Protein AF-A0A7W0QA07-F1 (afdb_monomer_lite)

Radius of gyration: 24.73 Å; chains: 1; bounding box: 62×36×68 Å

Secondary structure (DSSP, 8-state):
-HHHHHHHHHHHHHHHHHHHHHHHHHS-THHHHHHHHHHHHHHHH-HHHHHHHHTT-TTTHHHHHGGGHHHHHHHHSPPPPHHHHHTGGGGHHHHHH-HHHHHHHHHHHHHHHHHHHHHHHHHHHHIIIIITTTS-HHHHHHHHHHHHHHHHHHIIIIIHHHHHHHHHHHHTT-HHHHHHHHHHHHHHHHHHHHHHHTS-PPPHHHHHHHHHHHHH-HHHHHHHHHHHHHHHHHSSSHHHHHHHHHHHHTTTS-HHHHTTEEEEEETTEEEEEE---SSSPPEEEEEETTS-EE-SGGGS-HHHHHHTT--

Structure (mmCIF, N/CA/C/O backbone):
data_AF-A0A7W0QA07-F1
#
_entry.id   AF-A0A7W0QA07-F1
#
loop_
_atom_site.group_PDB
_atom_site.id
_atom_site.type_symbol
_atom_site.label_atom_id
_atom_site.label_alt_id
_atom_site.label_comp_id
_atom_site.label_asym_id
_atom_site.label_entity_id
_atom_site.label_seq_id
_atom_site.pdbx_PDB_ins_code
_atom_site.Cartn_x
_atom_site.Cartn_y
_atom_site.Cartn_z
_atom_site.occupancy
_atom_site.B_iso_or_equiv
_atom_site.auth_seq_id
_atom_site.auth_comp_id
_atom_site.auth_asym_id
_atom_site.auth_atom_id
_atom_site.pdbx_PDB_model_num
ATOM 1 N N . MET A 1 1 ? 0.597 -3.232 37.908 1.00 59.66 1 MET A N 1
ATOM 2 C CA . MET A 1 1 ? 0.297 -3.561 36.489 1.00 59.66 1 MET A CA 1
ATOM 3 C C . MET A 1 1 ? -0.207 -2.378 35.655 1.00 59.66 1 MET A C 1
ATOM 5 O O . MET A 1 1 ? 0.160 -2.306 34.490 1.00 59.66 1 MET A O 1
ATOM 9 N N . TRP A 1 2 ? -0.992 -1.442 36.207 1.00 70.81 2 TRP A N 1
ATOM 10 C CA . TRP A 1 2 ? -1.575 -0.313 35.455 1.00 70.81 2 TRP A CA 1
ATOM 11 C C . TRP A 1 2 ? -0.559 0.580 34.720 1.00 70.81 2 TRP A C 1
ATOM 13 O O . TRP A 1 2 ? -0.799 0.952 33.574 1.00 70.81 2 TRP A O 1
ATOM 23 N N . THR A 1 3 ? 0.593 0.862 35.331 1.00 86.69 3 THR A N 1
ATOM 24 C CA . THR A 1 3 ? 1.638 1.716 34.742 1.00 86.69 3 THR A CA 1
ATOM 25 C C . THR A 1 3 ? 2.291 1.089 33.509 1.00 86.69 3 THR A C 1
ATOM 27 O O . THR A 1 3 ? 2.532 1.782 32.527 1.00 86.69 3 THR A O 1
ATOM 30 N N . VAL A 1 4 ? 2.524 -0.229 33.521 1.00 93.00 4 VAL A N 1
ATOM 31 C CA . VAL A 1 4 ? 3.167 -0.937 32.399 1.00 93.00 4 VAL A CA 1
ATOM 32 C C . VAL A 1 4 ? 2.257 -0.940 31.171 1.00 93.00 4 VAL A C 1
ATOM 34 O O . VAL A 1 4 ? 2.707 -0.593 30.085 1.00 93.00 4 VAL A O 1
ATOM 37 N N . ASP A 1 5 ? 0.968 -1.258 31.333 1.00 93.56 5 ASP A N 1
ATOM 38 C CA . ASP A 1 5 ? 0.003 -1.223 30.222 1.00 93.56 5 ASP A CA 1
ATOM 39 C C . ASP A 1 5 ? -0.136 0.189 29.631 1.00 93.56 5 ASP A C 1
ATOM 41 O O . ASP A 1 5 ? -0.218 0.345 28.415 1.00 93.56 5 ASP A O 1
ATOM 45 N N . LEU A 1 6 ? -0.106 1.223 30.478 1.00 90.94 6 LEU A N 1
ATOM 46 C CA . LEU A 1 6 ? -0.156 2.616 30.040 1.00 90.94 6 LEU A CA 1
ATOM 47 C C . LEU A 1 6 ? 1.067 2.991 29.182 1.00 90.94 6 LEU A C 1
ATOM 49 O O . LEU A 1 6 ? 0.909 3.535 28.089 1.00 90.94 6 LEU A O 1
ATOM 53 N N . VAL A 1 7 ? 2.276 2.660 29.647 1.00 93.75 7 VAL A N 1
ATOM 54 C CA . VAL A 1 7 ? 3.520 2.906 28.900 1.00 93.75 7 VAL A CA 1
ATOM 55 C C . VAL A 1 7 ? 3.519 2.135 27.581 1.00 93.75 7 VAL A C 1
ATOM 57 O O . VAL A 1 7 ? 3.805 2.714 26.535 1.00 93.75 7 VAL A O 1
ATOM 60 N N . LEU A 1 8 ? 3.127 0.857 27.601 1.00 95.50 8 LEU A N 1
ATOM 61 C CA . LEU A 1 8 ? 3.041 0.033 26.395 1.00 95.50 8 LEU A CA 1
ATOM 62 C C . LEU A 1 8 ? 2.088 0.636 25.362 1.00 95.50 8 LEU A C 1
ATOM 64 O O . LEU A 1 8 ? 2.427 0.706 24.186 1.00 95.50 8 LEU A O 1
ATOM 68 N N . ARG A 1 9 ? 0.917 1.114 25.789 1.00 95.12 9 ARG A N 1
ATOM 69 C CA . ARG A 1 9 ? -0.047 1.790 24.910 1.00 95.12 9 ARG A CA 1
ATOM 70 C C . ARG A 1 9 ? 0.512 3.058 24.292 1.00 95.12 9 ARG A C 1
ATOM 72 O O . ARG A 1 9 ? 0.334 3.275 23.097 1.00 95.12 9 ARG A O 1
ATOM 79 N N . PHE A 1 10 ? 1.182 3.874 25.098 1.00 94.56 10 PHE A N 1
ATOM 80 C CA . PHE A 1 10 ? 1.790 5.113 24.634 1.00 94.56 10 PHE A CA 1
ATOM 81 C C . PHE A 1 10 ? 2.843 4.839 23.554 1.00 94.56 10 PHE A C 1
ATOM 83 O O . PHE A 1 10 ? 2.768 5.392 22.457 1.00 94.56 10 PHE A O 1
ATOM 90 N N . VAL A 1 11 ? 3.770 3.916 23.832 1.00 95.62 11 VAL A N 1
ATOM 91 C CA . VAL A 1 11 ? 4.794 3.481 22.870 1.00 95.62 11 VAL A CA 1
ATOM 92 C C . VAL A 1 11 ? 4.143 2.903 21.616 1.00 95.62 11 VAL A C 1
ATOM 94 O O . VAL A 1 11 ? 4.538 3.240 20.503 1.00 95.62 11 VAL A O 1
ATOM 97 N N . PHE A 1 12 ? 3.112 2.074 21.778 1.00 95.69 12 PHE A N 1
ATOM 98 C CA . PHE A 1 12 ? 2.431 1.424 20.667 1.00 95.69 12 PHE A CA 1
ATOM 99 C C . PHE A 1 12 ? 1.743 2.412 19.726 1.00 95.69 12 PHE A C 1
ATOM 101 O O . PHE A 1 12 ? 1.904 2.301 18.515 1.00 95.69 12 PHE A O 1
ATOM 108 N N . VAL A 1 13 ? 1.002 3.391 20.253 1.00 94.38 13 VAL A N 1
ATOM 109 C CA . VAL A 1 13 ? 0.312 4.384 19.413 1.00 94.38 13 VAL A CA 1
ATOM 110 C C . VAL A 1 13 ? 1.303 5.252 18.644 1.00 94.38 13 VAL A C 1
ATOM 112 O O . VAL A 1 13 ? 1.002 5.622 17.517 1.00 94.38 13 VAL A O 1
ATOM 115 N N . ILE A 1 14 ? 2.488 5.514 19.198 1.00 93.50 14 ILE A N 1
ATOM 116 C CA . ILE A 1 14 ? 3.559 6.234 18.498 1.00 93.50 14 ILE A CA 1
ATOM 117 C C . ILE A 1 14 ? 4.217 5.353 17.426 1.00 93.50 14 ILE A C 1
ATOM 119 O O . ILE A 1 14 ? 4.443 5.801 16.302 1.00 93.50 14 ILE A O 1
ATOM 123 N N . ALA A 1 15 ? 4.519 4.094 17.752 1.00 94.00 15 ALA A N 1
ATOM 124 C CA . ALA A 1 15 ? 5.255 3.190 16.870 1.00 94.00 15 ALA A CA 1
ATOM 125 C C . ALA A 1 15 ? 4.400 2.618 15.725 1.00 94.00 15 ALA A C 1
ATOM 127 O O . ALA A 1 15 ? 4.893 2.431 14.612 1.00 94.00 15 ALA A O 1
ATOM 128 N N . ALA A 1 16 ? 3.118 2.336 15.962 1.00 93.56 16 ALA A N 1
ATOM 129 C CA . ALA A 1 16 ? 2.259 1.680 14.979 1.00 93.56 16 ALA A CA 1
ATOM 130 C C . ALA A 1 16 ? 2.071 2.500 13.682 1.00 93.56 16 ALA A C 1
ATOM 132 O O . ALA A 1 16 ? 2.206 1.917 12.607 1.00 93.56 16 ALA A O 1
ATOM 133 N N . PRO A 1 17 ? 1.853 3.830 13.709 1.00 90.94 17 PRO A N 1
ATOM 134 C CA . PRO A 1 17 ? 1.822 4.662 12.505 1.00 90.94 17 PRO A CA 1
ATOM 135 C C . PRO A 1 17 ? 3.126 4.631 11.704 1.00 90.94 17 PRO A C 1
ATOM 137 O O . PRO A 1 17 ? 3.081 4.578 10.478 1.00 90.94 17 PRO A O 1
ATOM 140 N N . ILE A 1 18 ? 4.282 4.581 12.376 1.00 91.81 18 ILE A N 1
ATOM 141 C CA . ILE A 1 18 ? 5.592 4.435 11.720 1.00 91.81 18 ILE A CA 1
ATOM 142 C C . ILE A 1 18 ? 5.658 3.100 10.977 1.00 91.81 18 ILE A C 1
ATOM 144 O O . ILE A 1 18 ? 6.088 3.064 9.828 1.00 91.81 18 ILE A O 1
ATOM 148 N N . ALA A 1 19 ? 5.187 2.016 11.601 1.00 91.94 19 ALA A N 1
ATOM 149 C CA . ALA A 1 19 ? 5.121 0.692 10.984 1.00 91.94 19 ALA A CA 1
ATOM 150 C C . ALA A 1 19 ? 4.079 0.603 9.850 1.00 9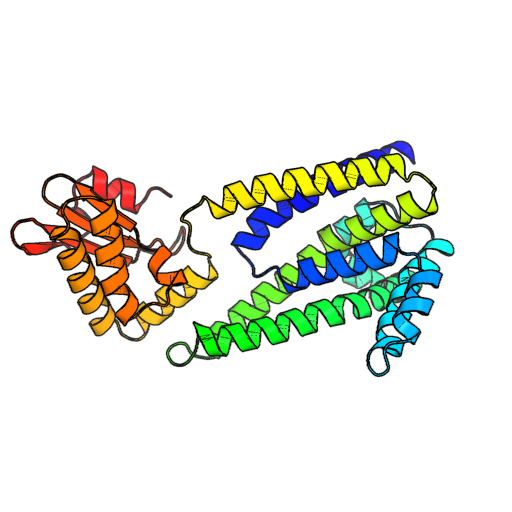1.94 19 ALA A C 1
ATOM 152 O O . ALA A 1 19 ? 4.265 -0.156 8.896 1.00 91.94 19 ALA A O 1
ATOM 153 N N . LEU A 1 20 ? 3.002 1.394 9.912 1.00 91.19 20 LEU A N 1
ATOM 154 C CA . LEU A 1 20 ? 1.975 1.452 8.869 1.00 91.19 20 LEU A CA 1
ATOM 155 C C . LEU A 1 20 ? 2.486 2.073 7.564 1.00 91.19 20 LEU A C 1
ATOM 157 O O . LEU A 1 20 ? 2.023 1.666 6.503 1.00 91.19 20 LEU A O 1
ATOM 161 N N . VAL A 1 21 ? 3.444 3.005 7.604 1.00 90.75 21 VAL A N 1
ATOM 162 C CA . VAL A 1 21 ? 3.989 3.639 6.388 1.00 90.75 21 VAL A CA 1
ATOM 163 C C . VAL A 1 21 ? 4.650 2.637 5.426 1.00 90.75 21 VAL A C 1
ATOM 165 O O . VAL A 1 21 ? 4.215 2.568 4.275 1.00 90.75 21 VAL A O 1
ATOM 168 N N . PRO A 1 22 ? 5.649 1.821 5.822 1.00 89.56 22 PRO A N 1
ATOM 169 C CA . PRO A 1 22 ? 6.232 0.835 4.914 1.00 89.56 22 PRO A CA 1
ATOM 170 C C . PRO A 1 22 ? 5.208 -0.223 4.480 1.00 89.56 22 PRO A C 1
ATOM 172 O O . PRO A 1 22 ? 5.270 -0.697 3.347 1.00 89.56 22 PRO A O 1
ATOM 175 N N . LEU A 1 23 ? 4.228 -0.557 5.327 1.00 90.62 23 LEU A N 1
ATOM 176 C CA . LEU A 1 23 ? 3.121 -1.438 4.943 1.00 90.62 23 LEU A CA 1
ATOM 177 C C . LEU A 1 23 ? 2.225 -0.806 3.865 1.00 90.62 23 LEU A C 1
ATOM 179 O O . LEU A 1 23 ? 1.824 -1.502 2.935 1.00 90.62 23 LEU A O 1
ATOM 183 N N . ALA A 1 24 ? 1.956 0.499 3.943 1.00 89.75 24 ALA A N 1
ATOM 184 C CA . ALA A 1 24 ? 1.168 1.243 2.959 1.00 89.75 24 ALA A CA 1
ATOM 185 C C . ALA A 1 24 ? 1.865 1.380 1.596 1.00 89.75 24 ALA A C 1
ATOM 187 O O . ALA A 1 24 ? 1.195 1.524 0.576 1.00 89.75 24 ALA A O 1
ATOM 188 N N . VAL A 1 25 ? 3.198 1.283 1.556 1.00 86.50 25 VAL A N 1
ATOM 189 C CA . VAL A 1 25 ? 3.953 1.186 0.294 1.00 86.50 25 VAL A CA 1
ATOM 190 C C . VAL A 1 25 ? 3.710 -0.163 -0.390 1.00 86.50 25 VAL A C 1
ATOM 192 O O . VAL A 1 25 ? 3.717 -0.249 -1.618 1.00 86.50 25 VAL A O 1
ATOM 195 N N . VAL A 1 26 ? 3.499 -1.225 0.393 1.00 85.88 26 VAL A N 1
ATOM 196 C CA . VAL A 1 26 ? 3.333 -2.592 -0.119 1.00 85.88 26 VAL A CA 1
ATOM 197 C C . VAL A 1 26 ? 1.881 -2.909 -0.459 1.00 85.88 26 VAL A C 1
ATOM 199 O O . VAL A 1 26 ? 1.614 -3.589 -1.450 1.00 85.88 26 VAL A O 1
ATOM 202 N N . VAL A 1 27 ? 0.951 -2.422 0.358 1.00 86.12 27 VAL A N 1
ATOM 203 C CA . VAL A 1 27 ? -0.467 -2.781 0.331 1.00 86.12 27 VAL A CA 1
ATOM 204 C C . VAL A 1 27 ? -1.301 -1.508 0.224 1.00 86.12 27 VAL A C 1
ATOM 206 O O . VAL A 1 27 ? -1.013 -0.547 0.935 1.00 86.12 27 VAL A O 1
ATOM 209 N N . PRO A 1 28 ? -2.370 -1.478 -0.591 1.00 82.81 28 PRO A N 1
ATOM 210 C CA . PRO A 1 28 ? -3.249 -0.316 -0.685 1.00 82.81 28 PRO A CA 1
ATOM 211 C C . PRO A 1 28 ? -4.021 -0.079 0.627 1.00 82.81 28 PRO A C 1
ATOM 213 O O . PRO A 1 28 ? -5.148 -0.525 0.786 1.00 82.81 28 PRO A O 1
ATOM 216 N N . MET A 1 29 ? -3.440 0.652 1.578 1.00 87.81 29 MET A N 1
ATOM 217 C CA . MET A 1 29 ? -3.993 0.857 2.929 1.00 87.81 29 MET A CA 1
ATOM 218 C C . MET A 1 29 ? -5.145 1.871 3.018 1.00 87.81 29 MET A C 1
ATOM 220 O O . MET A 1 29 ? -5.562 2.221 4.120 1.00 87.81 29 MET A O 1
ATOM 224 N N . GLY A 1 30 ? -5.684 2.348 1.891 1.00 83.19 30 GLY A N 1
ATOM 225 C CA . GLY A 1 30 ? -6.698 3.411 1.871 1.00 83.19 30 GLY A CA 1
ATOM 226 C C . GLY A 1 30 ? -7.911 3.113 2.760 1.00 83.19 30 GLY A C 1
ATOM 227 O O . GLY A 1 30 ? -8.288 3.947 3.580 1.00 83.19 30 GLY A O 1
ATOM 228 N N . GLY A 1 31 ? -8.466 1.898 2.677 1.00 81.25 31 GLY A N 1
ATOM 229 C CA . GLY A 1 31 ? -9.598 1.486 3.516 1.00 81.25 31 GLY A CA 1
ATOM 230 C C . GLY A 1 31 ? -9.266 1.478 5.012 1.00 81.25 31 GLY A C 1
ATOM 231 O O . GLY A 1 31 ? -10.046 1.983 5.819 1.00 81.25 31 GLY A O 1
ATOM 232 N N . VAL A 1 32 ? -8.081 0.977 5.378 1.00 86.19 32 VAL A N 1
ATOM 233 C CA . VAL A 1 32 ? -7.597 0.944 6.769 1.00 86.19 32 VAL A CA 1
ATOM 234 C C . VAL A 1 32 ? -7.441 2.362 7.316 1.00 86.19 32 VAL A C 1
ATOM 236 O O . VAL A 1 32 ? -7.943 2.653 8.396 1.00 86.19 32 VAL A O 1
ATOM 239 N N . LEU A 1 33 ? -6.811 3.264 6.559 1.00 86.25 33 LEU A N 1
ATOM 240 C CA . LEU A 1 33 ? -6.597 4.654 6.974 1.00 86.25 33 LEU A CA 1
ATOM 241 C C . LEU A 1 33 ? -7.915 5.414 7.156 1.00 86.25 33 LEU A C 1
ATOM 243 O O . LEU A 1 33 ? -8.084 6.108 8.158 1.00 86.25 33 LEU A O 1
ATOM 247 N N . VAL A 1 34 ? -8.872 5.241 6.239 1.00 83.31 34 VAL A N 1
ATOM 248 C CA . VAL A 1 34 ? -10.217 5.825 6.376 1.00 83.31 34 VAL A CA 1
ATOM 249 C C . VAL A 1 34 ? -10.924 5.264 7.611 1.00 83.31 34 VAL A C 1
ATOM 251 O O . VAL A 1 34 ? -11.499 6.028 8.385 1.00 83.31 34 VAL A O 1
ATOM 254 N N . GLY A 1 35 ? -10.834 3.951 7.844 1.00 82.75 35 GLY A N 1
ATOM 255 C CA . GLY A 1 35 ? -11.391 3.304 9.033 1.00 82.75 35 GLY A CA 1
ATOM 256 C C . GLY A 1 35 ? -10.791 3.832 10.340 1.00 82.75 35 GLY A C 1
ATOM 257 O O . GLY A 1 35 ? -11.535 4.171 11.260 1.00 82.75 35 GLY A O 1
ATOM 258 N N . VAL A 1 36 ? -9.461 3.970 10.409 1.00 85.81 36 VAL A N 1
ATOM 259 C CA . VAL A 1 36 ? -8.735 4.557 11.553 1.00 85.81 36 VAL A CA 1
ATOM 260 C C . VAL A 1 36 ? -9.176 5.995 11.790 1.00 85.81 36 VAL A C 1
ATOM 262 O O . VAL A 1 36 ? -9.478 6.361 12.925 1.00 85.81 36 VAL A O 1
ATOM 265 N N . GLY A 1 37 ? -9.209 6.809 10.732 1.00 86.31 37 GLY A N 1
ATOM 266 C CA . GLY A 1 37 ? -9.598 8.213 10.807 1.00 86.31 37 GLY A CA 1
ATOM 267 C C . GLY A 1 37 ? -11.027 8.369 11.317 1.00 86.31 37 GLY A C 1
ATOM 268 O O . GLY A 1 37 ? -11.260 9.118 12.264 1.00 86.31 37 GLY A O 1
ATOM 269 N N . ALA A 1 38 ? -11.964 7.592 10.767 1.00 84.56 38 ALA A N 1
ATOM 270 C CA . ALA A 1 38 ? -13.352 7.576 11.214 1.00 84.56 38 ALA A CA 1
ATOM 271 C C . ALA A 1 38 ? -13.472 7.132 12.679 1.00 84.56 38 ALA A C 1
ATOM 273 O O . ALA A 1 38 ? -14.091 7.829 13.480 1.00 84.56 38 ALA A O 1
ATOM 274 N N . ALA A 1 39 ? -12.843 6.016 13.060 1.00 84.81 39 ALA A N 1
ATOM 275 C CA . ALA A 1 39 ? -12.887 5.505 14.430 1.00 84.81 39 ALA A CA 1
ATOM 276 C C . ALA A 1 39 ? -12.276 6.490 15.440 1.00 84.81 39 ALA A C 1
ATOM 278 O O . ALA A 1 39 ? -12.837 6.706 16.514 1.00 84.81 39 ALA A O 1
ATOM 279 N N . THR A 1 40 ? -11.165 7.133 15.077 1.00 86.75 40 THR A N 1
ATOM 280 C CA . THR A 1 40 ? -10.512 8.164 15.892 1.00 86.75 40 THR A CA 1
ATOM 281 C C . THR A 1 40 ? -11.401 9.395 16.036 1.00 86.75 40 THR A C 1
ATOM 283 O O . THR A 1 40 ? -11.592 9.884 17.147 1.00 86.75 40 THR A O 1
ATOM 286 N N . ALA A 1 41 ? -12.005 9.869 14.944 1.00 87.56 41 ALA A N 1
ATOM 287 C CA . ALA A 1 41 ? -12.927 11.000 14.974 1.00 87.56 41 ALA A CA 1
ATOM 288 C C . ALA A 1 41 ? -14.152 10.717 15.859 1.00 87.56 41 ALA A C 1
ATOM 290 O O . ALA A 1 41 ? -14.533 11.570 16.658 1.00 87.56 41 ALA A O 1
ATOM 291 N N . ILE A 1 42 ? -14.728 9.513 15.772 1.00 86.06 42 ILE A N 1
ATOM 292 C CA . ILE A 1 42 ? -15.839 9.069 16.631 1.00 86.06 42 ILE A CA 1
ATOM 293 C C . ILE A 1 42 ? -15.409 9.055 18.100 1.00 86.06 42 ILE A C 1
ATOM 295 O O . ILE A 1 42 ? -16.111 9.597 18.956 1.00 86.06 42 ILE A O 1
ATOM 299 N N . ALA A 1 43 ? -14.245 8.466 18.393 1.00 85.75 43 ALA A N 1
ATOM 300 C CA . ALA A 1 43 ? -13.716 8.374 19.749 1.00 85.75 43 ALA A CA 1
ATOM 301 C C . ALA A 1 43 ? -13.482 9.758 20.377 1.00 85.75 43 ALA A C 1
ATOM 303 O O . ALA A 1 43 ? -13.825 9.965 21.540 1.00 85.75 43 ALA A O 1
ATOM 304 N N . LEU A 1 44 ? -12.948 10.711 19.604 1.00 87.62 44 LEU A N 1
ATOM 305 C CA . LEU A 1 44 ? -12.679 12.081 20.053 1.00 87.62 44 LEU A CA 1
ATOM 306 C C . LEU A 1 44 ? -13.943 12.943 20.157 1.00 87.62 44 LEU A C 1
ATOM 308 O O . LEU A 1 44 ? -14.052 13.769 21.061 1.00 87.62 44 LEU A O 1
ATOM 312 N N . ALA A 1 45 ? -14.902 12.778 19.242 1.00 89.06 45 ALA A N 1
ATOM 313 C CA . ALA A 1 45 ? -16.161 13.519 19.286 1.00 89.06 45 ALA A CA 1
ATOM 314 C C . ALA A 1 45 ? -17.022 13.113 20.494 1.00 89.06 45 ALA A C 1
ATOM 316 O O . ALA A 1 45 ? -17.773 13.940 21.015 1.00 89.06 45 ALA A O 1
ATOM 317 N N . GLY A 1 46 ? -16.895 11.862 20.946 1.00 87.12 46 GLY A N 1
ATOM 318 C CA . GLY A 1 46 ? -17.774 11.253 21.938 1.00 87.12 46 GLY A CA 1
ATOM 319 C C . GLY A 1 46 ? -19.070 10.737 21.308 1.00 87.12 46 GLY A C 1
ATOM 320 O O . GLY A 1 46 ? -19.558 11.280 20.313 1.00 87.12 46 GLY A O 1
ATOM 321 N N . SER A 1 47 ? -19.639 9.677 21.893 1.00 87.25 47 SER A N 1
ATOM 322 C CA . SER A 1 47 ? -20.786 8.969 21.310 1.00 87.25 47 SER A CA 1
ATOM 323 C C . SER A 1 47 ? -22.021 9.862 21.162 1.00 87.25 47 SER A C 1
ATOM 325 O O . SER A 1 47 ? -22.655 9.845 20.109 1.00 87.25 47 SER A O 1
ATOM 327 N N . ASP A 1 48 ? -22.315 10.710 22.149 1.00 90.31 48 ASP A N 1
ATOM 328 C CA . ASP A 1 48 ? -23.520 11.551 22.163 1.00 90.31 48 ASP A CA 1
ATOM 329 C C . ASP A 1 48 ? -23.477 12.649 21.090 1.00 90.31 48 ASP A C 1
ATOM 331 O O . ASP A 1 48 ? -24.398 12.787 20.281 1.00 90.31 48 ASP A O 1
ATOM 335 N N . ARG A 1 49 ? -22.357 13.381 20.999 1.00 92.19 49 ARG A N 1
ATOM 336 C CA . ARG A 1 49 ? -22.158 14.412 19.965 1.00 92.19 49 ARG A CA 1
ATOM 337 C C . ARG A 1 49 ? -22.103 13.802 18.568 1.00 92.19 49 ARG A C 1
ATOM 339 O O . ARG A 1 49 ? -22.616 14.399 17.623 1.00 92.19 49 ARG A O 1
ATOM 346 N N . TRP A 1 50 ? -21.497 12.622 18.425 1.00 91.12 50 TRP A N 1
ATOM 347 C CA . TRP A 1 50 ? -21.469 11.906 17.152 1.00 91.12 50 TRP A CA 1
ATOM 348 C C . TRP A 1 50 ? -22.872 11.494 16.700 1.00 91.12 50 TRP A C 1
ATOM 350 O O . TRP A 1 50 ? -23.234 11.723 15.546 1.00 91.12 50 TRP A O 1
ATOM 360 N N . ARG A 1 51 ? -23.693 10.937 17.600 1.00 91.69 51 ARG A N 1
ATOM 361 C CA . ARG A 1 51 ? -25.094 10.593 17.304 1.00 91.69 51 ARG A CA 1
ATOM 362 C C . ARG A 1 51 ? -25.894 11.825 16.894 1.00 91.69 51 ARG A C 1
ATOM 364 O O . ARG A 1 51 ? -26.542 11.781 15.855 1.00 91.69 51 ARG A O 1
ATOM 371 N N . ALA A 1 52 ? -25.780 12.928 17.635 1.00 93.12 52 ALA A N 1
ATOM 372 C CA . ALA A 1 52 ? -26.467 14.177 17.304 1.00 93.12 52 ALA A CA 1
ATOM 373 C C . ALA A 1 52 ? -26.090 14.697 15.905 1.00 93.12 52 ALA A C 1
ATOM 375 O O . ALA A 1 52 ? -26.961 15.059 15.121 1.00 93.12 52 ALA A O 1
ATOM 376 N N . ARG A 1 53 ? -24.796 14.670 15.556 1.00 92.81 53 ARG A N 1
ATOM 377 C CA . ARG A 1 53 ? -24.315 15.096 14.230 1.00 92.81 53 ARG A CA 1
ATOM 378 C C . ARG A 1 53 ? -24.715 14.158 13.101 1.00 92.81 53 ARG A C 1
ATOM 380 O O . ARG A 1 53 ? -24.898 14.609 11.982 1.00 92.81 53 ARG A O 1
ATOM 387 N N . THR A 1 54 ? -24.781 12.858 13.360 1.00 93.00 54 THR A N 1
ATOM 388 C CA . THR A 1 54 ? -25.081 11.873 12.312 1.00 93.00 54 THR A CA 1
ATOM 389 C C . THR A 1 54 ? -26.574 11.694 12.091 1.00 93.00 54 THR A C 1
ATOM 391 O O . THR A 1 54 ? -26.967 11.354 10.981 1.00 93.00 54 THR A O 1
ATOM 394 N N . ALA A 1 55 ? -27.412 11.988 13.088 1.00 92.31 55 ALA A N 1
ATOM 395 C CA . ALA A 1 55 ? -28.868 11.943 12.968 1.00 92.31 55 ALA A CA 1
ATOM 396 C C . ALA A 1 55 ? -29.425 12.882 11.882 1.00 92.31 55 ALA A C 1
ATOM 398 O O . ALA A 1 55 ? -30.490 12.612 11.340 1.00 92.31 55 ALA A O 1
ATOM 399 N N . THR A 1 56 ? -28.699 13.944 11.523 1.00 94.56 56 THR A N 1
ATOM 400 C CA . THR A 1 56 ? -29.108 14.887 10.471 1.00 94.56 56 THR A CA 1
ATOM 401 C C . THR A 1 56 ? -28.860 14.370 9.049 1.00 94.56 56 THR A C 1
ATOM 403 O O . THR A 1 56 ? -29.283 15.011 8.092 1.00 94.56 56 THR A O 1
ATOM 406 N N . ILE A 1 57 ? -28.187 13.223 8.876 1.00 94.81 57 ILE A N 1
ATOM 407 C CA . ILE A 1 57 ? -27.846 12.672 7.557 1.00 94.81 57 ILE A CA 1
ATOM 408 C C . ILE A 1 57 ? -28.947 11.682 7.118 1.00 94.81 57 ILE A C 1
ATOM 410 O O . ILE A 1 57 ? -29.005 10.576 7.664 1.00 94.81 57 ILE A O 1
ATOM 414 N N . PRO A 1 58 ? -29.775 12.006 6.104 1.00 89.50 58 PRO A N 1
ATOM 415 C CA . PRO A 1 58 ? -31.039 11.307 5.825 1.00 89.50 58 PRO A CA 1
ATOM 416 C C . PRO A 1 58 ? -30.891 9.843 5.379 1.00 89.50 58 PRO A C 1
ATOM 418 O O . PRO A 1 58 ? -31.818 9.059 5.542 1.00 89.50 58 PRO A O 1
ATOM 421 N N . VAL A 1 59 ? -29.727 9.445 4.855 1.00 92.44 59 VAL A N 1
ATOM 422 C CA . VAL A 1 59 ? -29.495 8.076 4.345 1.00 92.44 59 VAL A CA 1
ATOM 423 C C . VAL A 1 59 ? -28.519 7.295 5.225 1.00 92.44 59 VAL A C 1
ATOM 425 O O . VAL A 1 59 ? -28.741 6.131 5.550 1.00 92.44 59 VAL A O 1
ATOM 428 N N . ALA A 1 60 ? -27.425 7.934 5.641 1.00 89.44 60 ALA A N 1
ATOM 429 C CA . ALA A 1 60 ? -26.355 7.265 6.378 1.00 89.44 60 ALA A CA 1
ATOM 430 C C . ALA A 1 60 ? -26.463 7.426 7.902 1.00 89.44 60 ALA A C 1
ATOM 432 O O . ALA A 1 60 ? -25.768 6.719 8.634 1.00 89.44 60 ALA A O 1
ATOM 433 N N . GLY A 1 61 ? -27.322 8.316 8.407 1.00 89.50 61 GLY A N 1
ATOM 434 C CA . GLY A 1 61 ? -27.363 8.684 9.822 1.00 89.50 61 GLY A CA 1
ATOM 435 C C . GLY A 1 61 ? -27.658 7.518 10.759 1.00 89.50 61 GLY A C 1
ATOM 436 O O . GLY A 1 61 ? -26.973 7.331 11.765 1.00 89.50 61 GLY A O 1
ATOM 437 N N . GLY A 1 62 ? -28.599 6.646 10.387 1.00 90.38 62 GLY A N 1
ATOM 438 C CA . GLY A 1 62 ? -28.918 5.442 11.161 1.00 90.38 62 GLY A CA 1
ATOM 439 C C . GLY A 1 62 ? -27.763 4.433 11.231 1.00 90.38 62 GLY A C 1
ATOM 440 O O . GLY A 1 62 ? -27.609 3.726 12.226 1.00 90.38 62 GLY A O 1
ATOM 441 N N . PHE A 1 63 ? -26.921 4.364 10.198 1.00 89.38 63 PHE A N 1
ATOM 442 C CA . PHE A 1 63 ? -25.745 3.496 10.191 1.00 89.38 63 PHE A CA 1
ATOM 443 C C . PHE A 1 63 ? -24.560 4.134 10.930 1.00 89.38 63 PHE A C 1
ATOM 445 O O . PHE A 1 63 ? -23.929 3.480 11.760 1.00 89.38 63 PHE A O 1
ATOM 452 N N . LEU A 1 64 ? -24.294 5.420 10.693 1.00 88.06 64 LEU A N 1
ATOM 453 C CA . LEU A 1 64 ? -23.198 6.158 11.322 1.00 88.06 64 LEU A CA 1
ATOM 454 C C . LEU A 1 64 ? -23.410 6.349 12.829 1.00 88.06 64 LEU A C 1
ATOM 456 O O . LEU A 1 64 ? -22.459 6.220 13.599 1.00 88.06 64 LEU A O 1
ATOM 460 N N . SER A 1 65 ? -24.645 6.585 13.275 1.00 89.50 65 SER A N 1
ATOM 461 C CA . SER A 1 65 ? -24.982 6.687 14.702 1.00 89.50 65 SER A CA 1
ATOM 462 C C . SER A 1 65 ? -24.702 5.384 15.457 1.00 89.50 65 SER A C 1
ATOM 464 O O . SER A 1 65 ? -24.229 5.415 16.592 1.00 89.50 65 SER A O 1
ATOM 466 N N . LYS A 1 66 ? -24.881 4.223 14.810 1.00 88.81 66 LYS A N 1
ATOM 467 C CA . LYS A 1 66 ? -24.548 2.907 15.382 1.00 88.81 66 LYS A CA 1
ATOM 468 C C . LYS A 1 66 ? -23.051 2.707 15.625 1.00 88.81 66 LYS A C 1
ATOM 470 O O . LYS A 1 66 ? -22.704 1.820 16.407 1.00 88.81 66 LYS A O 1
ATOM 475 N N . LEU A 1 67 ? -22.173 3.496 14.998 1.00 86.94 67 LEU A N 1
ATOM 476 C CA . LEU A 1 67 ? -20.727 3.442 15.249 1.00 86.94 67 LEU A CA 1
ATOM 477 C C . LEU A 1 67 ? -20.358 4.027 16.619 1.00 86.94 67 LEU A C 1
ATOM 479 O O . LEU A 1 67 ? -19.371 3.606 17.218 1.00 86.94 67 LEU A O 1
ATOM 483 N N . ALA A 1 68 ? -21.185 4.931 17.153 1.00 88.50 68 ALA A N 1
ATOM 484 C CA . ALA A 1 68 ? -21.013 5.484 18.493 1.00 88.50 68 ALA A CA 1
ATOM 485 C C . ALA A 1 68 ? -21.119 4.422 19.600 1.00 88.50 68 ALA A C 1
ATOM 487 O O . ALA A 1 68 ? -20.567 4.613 20.681 1.00 88.50 68 ALA A O 1
ATOM 488 N N . GLY A 1 69 ? -21.769 3.285 19.314 1.00 89.06 69 GLY A N 1
ATOM 489 C CA . GLY A 1 69 ? -21.947 2.192 20.271 1.00 89.06 69 GLY A CA 1
ATOM 490 C C . GLY A 1 69 ? -20.638 1.587 20.784 1.00 89.06 69 GLY A C 1
ATOM 491 O O . GLY A 1 69 ? -20.638 0.997 21.858 1.00 89.06 69 GLY A O 1
ATOM 492 N N . LEU A 1 70 ? -19.517 1.759 20.068 1.00 87.38 70 LEU A N 1
ATOM 493 C CA . LEU A 1 70 ? -18.199 1.352 20.566 1.00 87.38 70 LEU A CA 1
ATOM 494 C C . LEU A 1 70 ? -17.769 2.187 21.783 1.00 87.38 70 LEU A C 1
ATOM 496 O O . LEU A 1 70 ? -17.225 1.647 22.741 1.00 87.38 70 LEU A O 1
ATOM 500 N N . GLY A 1 71 ? -18.040 3.494 21.760 1.00 86.88 71 GLY A N 1
ATOM 501 C CA . GLY A 1 71 ? -17.753 4.375 22.889 1.00 86.88 71 GLY A CA 1
ATOM 502 C C . GLY A 1 71 ? -18.576 3.996 24.115 1.00 86.88 71 GLY A C 1
ATOM 503 O O . GLY A 1 71 ? -18.027 3.902 25.206 1.00 86.88 71 GLY A O 1
ATOM 504 N N . ASP A 1 72 ? -19.865 3.711 23.922 1.00 89.88 72 ASP A N 1
ATOM 505 C CA . ASP A 1 72 ? -20.762 3.304 25.011 1.00 89.88 72 ASP A CA 1
ATOM 506 C C . ASP A 1 72 ? -20.351 1.958 25.607 1.00 89.88 72 ASP A C 1
ATOM 508 O O . ASP A 1 72 ? -20.250 1.826 26.824 1.00 89.88 72 ASP A O 1
ATOM 512 N N . TYR A 1 73 ? -19.998 0.995 24.751 1.00 92.06 73 TYR A N 1
ATOM 513 C CA . TYR A 1 73 ? -19.474 -0.293 25.191 1.00 92.06 73 TYR A CA 1
ATOM 514 C C . TYR A 1 73 ? -18.249 -0.132 26.097 1.00 92.06 73 TYR A C 1
ATOM 516 O O . TYR A 1 73 ? -18.201 -0.762 27.147 1.00 92.06 73 TYR A O 1
ATOM 524 N N . TYR A 1 74 ? -17.298 0.744 25.745 1.00 90.81 74 TYR A N 1
ATOM 525 C CA . TYR A 1 74 ? -16.096 0.963 26.556 1.00 90.81 74 TYR A CA 1
ATOM 526 C C . TYR A 1 74 ? -16.306 1.815 27.814 1.00 90.81 74 TYR A C 1
ATOM 528 O O . TYR A 1 74 ? -15.441 1.809 28.691 1.00 90.81 74 TYR A O 1
ATOM 536 N N . ARG A 1 75 ? -17.431 2.533 27.928 1.00 88.88 75 ARG A N 1
ATOM 537 C CA . ARG A 1 75 ? -17.838 3.153 29.200 1.00 88.88 75 ARG A CA 1
ATOM 538 C C . ARG A 1 75 ? -18.273 2.087 30.204 1.00 88.88 75 ARG A C 1
ATOM 540 O O . ARG A 1 75 ? -17.933 2.190 31.375 1.00 88.88 75 ARG A O 1
ATOM 547 N N . GLU A 1 76 ? -19.005 1.078 29.734 1.00 93.38 76 GLU A N 1
ATOM 548 C CA . GLU A 1 76 ? -19.509 -0.031 30.557 1.00 93.38 76 GLU A CA 1
ATOM 549 C C . GLU A 1 76 ? -18.445 -1.115 30.798 1.00 93.38 76 GLU A C 1
ATOM 551 O O . GLU A 1 76 ? -18.390 -1.711 31.870 1.00 93.38 76 GLU A O 1
ATOM 556 N N . HIS A 1 77 ? -17.585 -1.364 29.808 1.00 93.25 77 HIS A N 1
ATOM 557 C CA . HIS A 1 77 ? -16.584 -2.428 29.817 1.00 93.25 77 HIS A CA 1
ATOM 558 C C . HIS A 1 77 ? -15.201 -1.818 29.575 1.00 93.25 77 HIS A C 1
ATOM 560 O O . HIS A 1 77 ? -14.863 -1.516 28.428 1.00 93.25 77 HIS A O 1
ATOM 566 N N . PRO A 1 78 ? -14.367 -1.623 30.610 1.00 90.62 78 PRO A N 1
ATOM 567 C CA . PRO A 1 78 ? -13.068 -0.992 30.427 1.00 90.62 78 PRO A CA 1
ATOM 568 C C . PRO A 1 78 ? -12.204 -1.786 29.428 1.00 90.62 78 PRO A C 1
ATOM 570 O O . PRO A 1 78 ? -12.207 -3.022 29.454 1.00 90.62 78 PRO A O 1
ATOM 573 N N . PRO A 1 79 ? -11.430 -1.112 28.553 1.00 93.00 79 PRO A N 1
ATOM 574 C CA . PRO A 1 79 ? -10.590 -1.796 27.578 1.00 93.00 79 PRO A CA 1
ATOM 575 C C . PRO A 1 79 ? -9.614 -2.779 28.236 1.00 93.00 79 PRO A C 1
ATOM 577 O O . PRO A 1 79 ? -8.852 -2.402 29.130 1.00 93.00 79 PRO A O 1
ATOM 580 N N . LYS A 1 80 ? -9.577 -4.017 27.725 1.00 94.44 80 LYS A N 1
ATOM 581 C CA . LYS A 1 80 ? -8.620 -5.063 28.131 1.00 94.44 80 LYS A CA 1
ATOM 582 C C . LYS A 1 80 ? -7.161 -4.621 27.909 1.00 94.44 80 LYS A C 1
ATOM 584 O O . LYS A 1 80 ? -6.939 -3.689 27.137 1.00 94.44 80 LYS A O 1
ATOM 589 N N . PRO A 1 81 ? -6.150 -5.248 28.546 1.00 95.06 81 PRO A N 1
ATOM 590 C CA . PRO A 1 81 ? -4.737 -4.892 28.355 1.00 95.06 81 PRO A CA 1
ATOM 591 C C . PRO A 1 81 ? -4.303 -4.896 26.882 1.00 95.06 81 PRO A C 1
ATOM 593 O O . PRO A 1 81 ? -4.830 -5.668 26.088 1.00 95.06 81 PRO A O 1
ATOM 596 N N . LEU A 1 82 ? -3.325 -4.068 26.503 1.00 94.81 82 LEU A N 1
ATOM 597 C CA . LEU A 1 82 ? -2.893 -3.895 25.107 1.00 94.81 82 LEU A CA 1
ATOM 598 C C . LEU A 1 82 ? -2.559 -5.224 24.413 1.00 94.81 82 LEU A C 1
ATOM 600 O O . LEU A 1 82 ? -2.944 -5.438 23.265 1.00 94.81 82 LEU A O 1
ATOM 604 N N . ILE A 1 83 ? -1.875 -6.122 25.125 1.00 95.19 83 ILE A N 1
ATOM 605 C CA . ILE A 1 83 ? -1.436 -7.425 24.605 1.00 95.19 83 ILE A CA 1
ATOM 606 C C . ILE A 1 83 ? -2.624 -8.253 24.100 1.00 95.19 83 ILE A C 1
ATOM 608 O O . ILE A 1 83 ? -2.497 -8.923 23.079 1.00 95.19 83 ILE A O 1
ATOM 612 N N . TYR A 1 84 ? -3.794 -8.147 24.741 1.00 94.81 84 TYR A N 1
ATOM 613 C CA . TYR A 1 84 ? -5.015 -8.809 24.276 1.00 94.81 84 TYR A CA 1
ATOM 614 C C . TYR A 1 84 ? -5.402 -8.368 22.855 1.00 94.81 84 TYR A C 1
ATOM 616 O O . TYR A 1 84 ? -5.817 -9.194 22.047 1.00 94.81 84 TYR A O 1
ATOM 624 N N . TYR A 1 85 ? -5.240 -7.081 22.533 1.00 93.81 85 TYR A N 1
ATOM 625 C CA . TYR A 1 85 ? -5.575 -6.536 21.216 1.00 93.81 85 TYR A CA 1
ATOM 626 C C . TYR A 1 85 ? -4.496 -6.802 20.160 1.00 93.81 85 TYR A C 1
ATOM 628 O O . TYR A 1 85 ? -4.814 -6.984 18.991 1.00 93.81 85 TYR A O 1
ATOM 636 N N . ILE A 1 86 ? -3.221 -6.866 20.545 1.00 93.06 86 ILE A N 1
ATOM 637 C CA . ILE A 1 86 ? -2.150 -7.256 19.613 1.00 93.06 86 ILE A CA 1
ATOM 638 C C . ILE A 1 86 ? -2.296 -8.736 19.242 1.00 93.06 86 ILE A C 1
ATOM 640 O O . ILE A 1 86 ? -2.210 -9.101 18.072 1.00 93.06 86 ILE A O 1
ATOM 644 N N . ALA A 1 87 ? -2.585 -9.585 20.230 1.00 95.00 87 ALA A N 1
ATOM 645 C CA . ALA A 1 87 ? -2.839 -11.006 20.026 1.00 95.00 87 ALA A CA 1
ATOM 646 C C . ALA A 1 87 ? -4.227 -11.291 19.434 1.00 95.00 87 ALA A C 1
ATOM 648 O O . ALA A 1 87 ? -4.572 -12.458 19.256 1.00 95.00 87 ALA A O 1
ATOM 649 N N . TYR A 1 88 ? -5.019 -10.256 19.120 1.00 91.06 88 TYR A N 1
ATOM 650 C CA . TYR A 1 88 ? -6.416 -10.402 18.732 1.00 91.06 88 TYR A CA 1
ATOM 651 C C . TYR A 1 88 ? -6.558 -11.424 17.587 1.00 91.06 88 TYR A C 1
ATOM 653 O O . TYR A 1 88 ? -7.186 -12.449 17.813 1.00 91.06 88 TYR A O 1
ATOM 661 N N . PRO A 1 89 ? -5.889 -11.328 16.424 1.00 91.19 89 PRO A N 1
ATOM 662 C CA . PRO A 1 89 ? -6.086 -12.317 15.351 1.00 91.19 89 PRO A CA 1
ATOM 663 C C . PRO A 1 89 ? -5.889 -13.788 15.751 1.00 91.19 89 PRO A C 1
ATOM 665 O O . PRO A 1 89 ? -6.566 -14.659 15.212 1.00 91.19 89 PRO A O 1
ATOM 668 N N . LEU A 1 90 ? -5.005 -14.069 16.714 1.00 94.75 90 LEU A N 1
ATOM 669 C CA . LEU A 1 90 ? -4.753 -15.420 17.228 1.00 94.75 90 LEU A CA 1
ATOM 670 C C . LEU A 1 90 ? -5.863 -15.903 18.176 1.00 94.75 90 LEU A C 1
ATOM 672 O O . LEU A 1 90 ? -6.089 -17.101 18.318 1.00 94.75 90 LEU A O 1
ATOM 676 N N . LEU A 1 91 ? -6.588 -14.970 18.795 1.00 92.75 91 LEU A N 1
ATOM 677 C CA . LEU A 1 91 ? -7.730 -15.217 19.674 1.00 92.75 91 LEU A CA 1
ATOM 678 C C . LEU A 1 91 ? -9.055 -15.384 18.913 1.00 92.75 91 LEU A C 1
ATOM 680 O O . LEU A 1 91 ? -10.105 -15.491 19.547 1.00 92.75 91 LEU A O 1
ATOM 684 N N . ALA A 1 92 ? -9.038 -15.448 17.578 1.00 89.69 92 ALA A N 1
ATOM 685 C CA . ALA A 1 92 ? -10.252 -15.622 16.783 1.00 89.69 92 ALA A CA 1
ATOM 686 C C . ALA A 1 92 ? -11.132 -16.811 17.232 1.00 89.69 92 ALA A C 1
ATOM 688 O O . ALA A 1 92 ? -12.340 -16.606 17.388 1.00 89.69 92 ALA A O 1
ATOM 689 N N . PRO A 1 93 ? -10.586 -18.012 17.539 1.00 92.88 93 PRO A N 1
ATOM 690 C CA . PRO A 1 93 ? -11.395 -19.113 18.062 1.00 92.88 93 PRO A CA 1
ATOM 691 C C . PRO A 1 93 ? -12.064 -18.765 19.395 1.00 92.88 93 PRO A C 1
ATOM 693 O O . PRO A 1 93 ? -13.233 -19.072 19.601 1.00 92.88 93 PRO A O 1
ATOM 696 N N . TYR A 1 94 ? -11.360 -18.060 20.281 1.00 92.88 94 TYR A N 1
ATOM 697 C CA . TYR A 1 94 ? -11.860 -17.692 21.606 1.00 92.88 94 TYR A CA 1
ATOM 698 C C . TYR A 1 94 ? -13.098 -16.773 21.539 1.00 92.88 94 TYR A C 1
ATOM 700 O O . TYR A 1 94 ? -14.045 -16.956 22.309 1.00 92.88 94 TYR A O 1
ATOM 708 N N . TRP A 1 95 ? -13.174 -15.834 20.589 1.00 89.88 95 TRP A N 1
ATOM 709 C CA . TRP A 1 95 ? -14.347 -14.944 20.459 1.00 89.88 95 TRP A CA 1
ATOM 710 C C . TRP A 1 95 ? -15.598 -15.645 19.951 1.00 89.88 95 TRP A C 1
ATOM 712 O O . TRP A 1 95 ? -16.715 -15.175 20.190 1.00 89.88 95 TRP A O 1
ATOM 722 N N . LEU A 1 96 ? -15.430 -16.765 19.247 1.00 90.25 96 LEU A N 1
ATOM 723 C CA . LEU A 1 96 ? -16.564 -17.581 18.836 1.00 90.25 96 LEU A CA 1
ATOM 724 C C . LEU A 1 96 ? -17.263 -18.194 20.049 1.00 90.25 96 LEU A C 1
ATOM 726 O O . LEU A 1 96 ? -18.465 -18.420 19.976 1.00 90.25 96 LEU A O 1
ATOM 730 N N . PHE A 1 97 ? -16.583 -18.365 21.184 1.00 95.31 97 PHE A N 1
ATOM 731 C CA . PHE A 1 97 ? -17.172 -18.945 22.393 1.00 95.31 97 PHE A CA 1
ATOM 732 C C . PHE A 1 97 ? -17.565 -17.897 23.443 1.00 95.31 97 PHE A C 1
ATOM 734 O O . PHE A 1 97 ? -18.600 -18.047 24.092 1.00 95.31 97 PHE A O 1
ATOM 741 N N . VAL A 1 98 ? -16.817 -16.797 23.577 1.00 95.38 98 VAL A N 1
ATOM 742 C CA . VAL A 1 98 ? -17.073 -15.785 24.620 1.00 95.38 98 VAL A CA 1
ATOM 743 C C . VAL A 1 98 ? -17.977 -14.656 24.125 1.00 95.38 98 VAL A C 1
ATOM 745 O O . VAL A 1 98 ? -17.611 -13.885 23.236 1.00 95.38 98 VAL A O 1
ATOM 748 N N . ARG A 1 99 ? -19.158 -14.524 24.747 1.00 94.50 99 ARG A N 1
ATOM 749 C CA . ARG A 1 99 ? -20.204 -13.554 24.366 1.00 94.50 99 ARG A CA 1
ATOM 750 C C . ARG A 1 99 ? -19.711 -12.105 24.373 1.00 94.50 99 ARG A C 1
ATOM 752 O O . ARG A 1 99 ? -19.979 -11.388 23.411 1.00 94.50 99 ARG A O 1
ATOM 759 N N . ASP A 1 100 ? -18.950 -11.701 25.386 1.00 93.00 100 ASP A N 1
ATOM 760 C CA . ASP A 1 100 ? -18.457 -10.319 25.503 1.00 93.00 100 ASP A CA 1
ATOM 761 C C . ASP A 1 100 ? -17.463 -9.981 24.393 1.00 93.00 100 ASP A C 1
ATOM 763 O O . ASP A 1 100 ? -17.595 -8.969 23.707 1.00 93.00 100 ASP A O 1
ATOM 767 N N . ALA A 1 101 ? -16.517 -10.887 24.133 1.00 91.62 101 ALA A N 1
ATOM 768 C CA . ALA A 1 101 ? -15.555 -10.721 23.051 1.00 91.62 101 ALA A CA 1
ATOM 769 C C . ALA A 1 101 ? -16.244 -10.702 21.675 1.00 91.62 101 ALA A C 1
ATOM 771 O O . ALA A 1 101 ? -15.867 -9.922 20.799 1.00 91.62 101 ALA A O 1
ATOM 772 N N . ARG A 1 102 ? -17.301 -11.505 21.498 1.00 93.50 102 ARG A N 1
ATOM 773 C CA . ARG A 1 102 ? -18.137 -11.483 20.293 1.00 93.50 102 ARG A CA 1
ATOM 774 C C . ARG A 1 102 ? -18.875 -10.154 20.132 1.00 93.50 102 ARG A C 1
ATOM 776 O O . ARG A 1 102 ? -18.956 -9.637 19.019 1.00 93.50 102 ARG A O 1
ATOM 783 N N . ARG A 1 103 ? -19.419 -9.594 21.216 1.00 93.19 103 ARG A N 1
ATOM 784 C CA . ARG A 1 103 ? -20.124 -8.302 21.201 1.00 93.19 103 ARG A CA 1
ATOM 785 C C . ARG A 1 103 ? -19.176 -7.173 20.804 1.00 93.19 103 ARG A C 1
ATOM 787 O O . ARG A 1 103 ? -19.516 -6.397 19.912 1.00 93.19 103 ARG A O 1
ATOM 794 N N . GLU A 1 104 ? -17.981 -7.141 21.387 1.00 92.19 104 GLU A N 1
ATOM 795 C CA . GLU A 1 104 ? -16.907 -6.213 21.016 1.00 92.19 104 GLU A CA 1
ATOM 796 C C . GLU A 1 104 ? -16.527 -6.355 19.532 1.00 92.19 104 GLU A C 1
ATOM 798 O O . GLU A 1 104 ? -16.542 -5.376 18.782 1.00 92.19 104 GLU A O 1
ATOM 803 N N . PHE A 1 105 ? -16.296 -7.586 19.063 1.00 90.50 105 PHE A N 1
ATOM 804 C CA . PHE A 1 105 ? -15.993 -7.871 17.657 1.00 90.50 105 PHE A CA 1
ATOM 805 C C . PHE A 1 105 ? -17.087 -7.369 16.702 1.00 90.50 105 PHE A C 1
ATOM 807 O O . PHE A 1 105 ? -16.802 -6.769 15.663 1.00 90.50 105 PHE A O 1
ATOM 814 N N . LEU A 1 106 ? -18.361 -7.577 17.047 1.00 91.06 106 LEU A N 1
ATOM 815 C CA . LEU A 1 106 ? -19.497 -7.149 16.228 1.00 91.06 106 LEU A CA 1
ATOM 816 C C . LEU A 1 106 ? -19.624 -5.623 16.125 1.00 91.06 106 LEU A C 1
ATOM 818 O O . LEU A 1 106 ? -20.126 -5.133 15.107 1.00 91.06 106 LEU A O 1
ATOM 822 N N . LEU A 1 107 ? -19.168 -4.871 17.133 1.00 89.44 107 LEU A N 1
ATOM 823 C CA . LEU A 1 107 ? -19.082 -3.410 17.063 1.00 89.44 107 LEU A CA 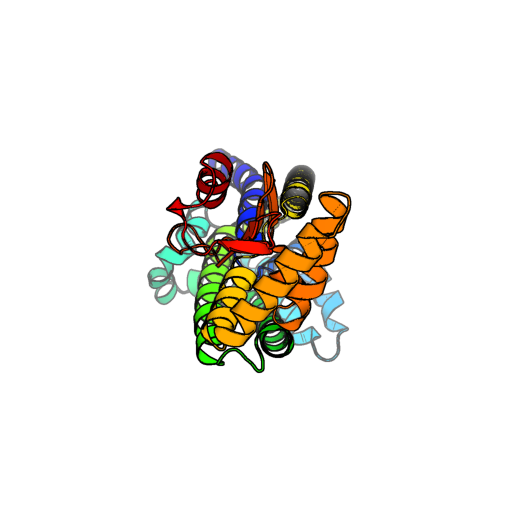1
ATOM 824 C C . LEU A 1 107 ? -18.006 -2.988 16.059 1.00 89.44 107 LEU A C 1
ATOM 826 O O . LEU A 1 107 ? -18.283 -2.189 15.160 1.00 89.44 107 LEU A O 1
ATOM 830 N N . TYR A 1 108 ? -16.826 -3.609 16.124 1.00 87.19 108 TYR A N 1
ATOM 831 C CA . TYR A 1 108 ? -15.764 -3.388 15.144 1.00 87.19 108 TYR A CA 1
ATOM 832 C C . TYR A 1 108 ? -16.156 -3.802 13.729 1.00 87.19 108 TYR A C 1
ATOM 834 O O . TYR A 1 108 ? -15.796 -3.112 12.779 1.00 87.19 108 TYR A O 1
ATOM 842 N N . ARG A 1 109 ? -16.954 -4.863 13.562 1.00 89.50 109 ARG A N 1
ATOM 843 C CA . ARG A 1 109 ? -17.465 -5.294 12.252 1.00 89.50 109 ARG A CA 1
ATOM 844 C C . ARG A 1 109 ? -18.166 -4.160 11.502 1.00 89.50 109 ARG A C 1
ATOM 846 O O . ARG A 1 109 ? -18.026 -4.072 10.289 1.00 89.50 109 ARG A O 1
ATOM 853 N N . ARG A 1 110 ? -18.903 -3.283 12.195 1.00 86.38 110 ARG A N 1
ATOM 854 C CA . ARG A 1 110 ? -19.604 -2.151 11.559 1.00 86.38 110 ARG A CA 1
ATOM 855 C C . ARG A 1 110 ? -18.636 -1.081 11.060 1.00 86.38 110 ARG A C 1
ATOM 857 O O . ARG A 1 110 ? -18.806 -0.588 9.951 1.00 86.38 110 ARG A O 1
ATOM 864 N N . ILE A 1 111 ? -17.607 -0.767 11.846 1.00 83.75 111 ILE A N 1
ATOM 865 C CA . ILE A 1 111 ? -16.534 0.153 11.437 1.00 83.75 111 ILE A CA 1
ATOM 866 C C . ILE A 1 111 ? -15.762 -0.452 10.257 1.00 83.75 111 ILE A C 1
ATOM 868 O O . ILE A 1 111 ? -15.558 0.203 9.235 1.00 83.75 111 ILE A O 1
ATOM 872 N N . ASN A 1 112 ? -15.420 -1.737 10.356 1.00 85.25 112 ASN A N 1
ATOM 873 C CA . ASN A 1 112 ? -14.721 -2.473 9.308 1.00 85.25 112 ASN A CA 1
ATOM 874 C C . ASN A 1 112 ? -15.555 -2.606 8.029 1.00 85.25 112 ASN A C 1
ATOM 876 O O . ASN A 1 112 ? -14.976 -2.678 6.954 1.00 85.25 112 ASN A O 1
ATOM 880 N N . ALA A 1 113 ? -16.890 -2.588 8.106 1.00 87.62 113 ALA A N 1
ATOM 881 C CA . ALA A 1 113 ? -17.746 -2.596 6.922 1.00 87.62 113 ALA A CA 1
ATOM 882 C C . ALA A 1 113 ? -17.556 -1.335 6.062 1.00 87.62 113 ALA A C 1
ATOM 884 O O . ALA A 1 113 ? -17.526 -1.443 4.841 1.00 87.62 113 ALA A O 1
ATOM 885 N N . ILE A 1 114 ? -17.355 -0.156 6.668 1.00 85.38 114 ILE A N 1
ATOM 886 C CA . ILE A 1 114 ? -17.034 1.071 5.914 1.00 85.38 114 ILE A CA 1
ATOM 887 C C . ILE A 1 114 ? -15.688 0.918 5.217 1.00 85.38 114 ILE A C 1
ATOM 889 O O . ILE A 1 114 ? -15.586 1.145 4.014 1.00 85.38 114 ILE A O 1
ATOM 893 N N . ALA A 1 115 ? -14.664 0.508 5.970 1.00 85.12 115 ALA A N 1
ATOM 894 C CA . ALA A 1 115 ? -13.328 0.287 5.428 1.00 85.12 115 ALA A CA 1
ATOM 895 C C . ALA A 1 115 ? -13.359 -0.730 4.274 1.00 85.12 115 ALA A C 1
ATOM 897 O O . ALA A 1 115 ? -12.732 -0.509 3.240 1.00 85.12 115 ALA A O 1
ATOM 898 N N . PHE A 1 116 ? -14.149 -1.797 4.422 1.00 88.62 116 PHE A N 1
ATOM 899 C CA . PHE A 1 116 ? -14.368 -2.811 3.399 1.00 88.62 116 PHE A CA 1
ATOM 900 C C . PHE A 1 116 ? -15.042 -2.238 2.149 1.00 88.62 116 PHE A C 1
ATOM 902 O O . PHE A 1 116 ? -14.554 -2.475 1.051 1.00 88.62 116 PHE A O 1
ATOM 909 N N . LEU A 1 117 ? -16.108 -1.443 2.286 1.00 90.44 117 LEU A N 1
ATOM 910 C CA . LEU A 1 117 ? -16.773 -0.808 1.142 1.00 90.44 117 LEU A CA 1
ATOM 911 C C . LEU A 1 117 ? -15.834 0.138 0.386 1.00 90.44 117 LEU A C 1
ATOM 913 O O . LEU A 1 117 ? -15.767 0.083 -0.840 1.00 90.44 117 LEU A O 1
ATOM 917 N N . VAL A 1 118 ? -15.068 0.960 1.110 1.00 88.81 118 VAL A N 1
ATOM 918 C CA . VAL A 1 118 ? -14.048 1.838 0.515 1.00 88.81 118 VAL A CA 1
ATOM 919 C C . VAL A 1 118 ? -12.996 1.013 -0.220 1.00 88.81 118 VAL A C 1
ATOM 921 O O . VAL A 1 118 ? -12.623 1.350 -1.340 1.00 88.81 118 VAL A O 1
ATOM 924 N N . MET A 1 119 ? -12.542 -0.088 0.379 1.00 88.50 119 MET A N 1
ATOM 925 C CA . MET A 1 119 ? -11.562 -0.981 -0.230 1.00 88.50 119 MET A CA 1
ATOM 926 C C . MET A 1 119 ? -12.110 -1.656 -1.495 1.00 88.50 119 MET A C 1
ATOM 928 O O . MET A 1 119 ? -11.410 -1.696 -2.503 1.00 88.50 119 MET A O 1
ATOM 932 N N . VAL A 1 120 ? -13.351 -2.148 -1.478 1.00 91.56 120 VAL A N 1
ATOM 933 C CA . VAL A 1 120 ? -14.001 -2.758 -2.649 1.00 91.56 120 VAL A CA 1
ATOM 934 C C . VAL A 1 120 ? -14.178 -1.729 -3.762 1.00 91.56 120 VAL A C 1
ATOM 936 O O . VAL A 1 120 ? -13.824 -2.012 -4.902 1.00 91.56 120 VAL A O 1
ATOM 939 N N . GLY A 1 121 ? -14.658 -0.523 -3.442 1.00 93.62 121 GLY A N 1
ATOM 940 C CA . GLY A 1 121 ? -14.814 0.556 -4.420 1.00 93.62 121 GLY A CA 1
ATOM 941 C C . GLY A 1 121 ? -13.480 0.992 -5.030 1.00 93.62 121 GLY A C 1
ATOM 942 O O . GLY A 1 121 ? -13.354 1.076 -6.251 1.00 93.62 121 GLY A O 1
ATOM 943 N N . ALA A 1 122 ? -12.456 1.196 -4.197 1.00 90.81 122 ALA A N 1
ATOM 944 C CA . ALA A 1 122 ? -11.110 1.534 -4.655 1.00 90.81 122 ALA A CA 1
ATOM 945 C C . ALA A 1 122 ? -10.483 0.402 -5.482 1.00 90.81 122 ALA A C 1
ATOM 947 O O . ALA A 1 122 ? -9.856 0.671 -6.501 1.00 90.81 122 ALA A O 1
ATOM 948 N N . GLY A 1 123 ? -10.684 -0.855 -5.082 1.00 91.38 123 GLY A N 1
ATOM 949 C CA . GLY A 1 123 ? -10.219 -2.027 -5.820 1.00 91.38 123 GLY A CA 1
ATOM 950 C C . GLY A 1 123 ? -10.913 -2.177 -7.173 1.00 91.38 123 GLY A C 1
ATOM 951 O O . GLY A 1 123 ? -10.249 -2.431 -8.170 1.00 91.38 123 GLY A O 1
ATOM 952 N N . ALA A 1 124 ? -12.229 -1.964 -7.240 1.00 93.88 124 ALA A N 1
ATOM 953 C CA . ALA A 1 124 ? -12.974 -1.979 -8.497 1.00 93.88 124 ALA A CA 1
ATOM 954 C C . ALA A 1 124 ? -12.492 -0.871 -9.446 1.00 93.88 124 ALA A C 1
ATOM 956 O O . ALA A 1 124 ? -12.248 -1.127 -10.626 1.00 93.88 124 ALA A O 1
ATOM 957 N N . TYR A 1 125 ? -12.287 0.341 -8.923 1.00 94.19 125 TYR A N 1
ATOM 958 C CA . TYR A 1 125 ? -11.711 1.444 -9.688 1.00 94.19 125 TYR A CA 1
ATOM 959 C C . TYR A 1 125 ? -10.287 1.128 -10.173 1.00 94.19 125 TYR A C 1
ATOM 961 O O . TYR A 1 125 ? -9.987 1.332 -11.350 1.00 94.19 125 TYR A O 1
ATOM 969 N N . ASP A 1 126 ? -9.428 0.581 -9.304 1.00 92.31 126 ASP A N 1
ATOM 970 C CA . ASP A 1 126 ? -8.067 0.156 -9.655 1.00 92.31 126 ASP A CA 1
ATOM 971 C C . ASP A 1 126 ? -8.090 -0.905 -10.758 1.00 92.31 126 ASP A C 1
ATOM 973 O O . ASP A 1 126 ? -7.353 -0.793 -11.735 1.00 92.31 126 ASP A O 1
ATOM 977 N N . TYR A 1 127 ? -8.986 -1.890 -10.663 1.00 94.31 127 TYR A N 1
ATOM 978 C CA . TYR A 1 127 ? -9.143 -2.922 -11.682 1.00 94.31 127 TYR A CA 1
ATOM 979 C C . TYR A 1 127 ? -9.505 -2.329 -13.047 1.00 94.31 127 TYR A C 1
ATOM 981 O O . TYR A 1 127 ? -8.842 -2.610 -14.047 1.00 94.31 127 TYR A O 1
ATOM 989 N N . ILE A 1 128 ? -10.529 -1.474 -13.086 1.00 94.88 128 ILE A N 1
ATOM 990 C CA . ILE A 1 128 ? -10.999 -0.849 -14.326 1.00 94.88 128 ILE A CA 1
ATOM 991 C C . ILE A 1 128 ? -9.902 0.022 -14.944 1.00 94.88 128 ILE A C 1
ATOM 993 O O . ILE A 1 128 ? -9.694 -0.032 -16.153 1.00 94.88 128 ILE A O 1
ATOM 997 N N . LYS A 1 129 ? -9.198 0.808 -14.125 1.00 93.56 129 LYS A N 1
ATOM 998 C CA . LYS A 1 129 ? -8.231 1.800 -14.603 1.00 93.56 129 LYS A CA 1
ATOM 999 C C . LYS A 1 129 ? -6.860 1.215 -14.939 1.00 93.56 129 LYS A C 1
ATOM 1001 O O . LYS A 1 129 ? -6.252 1.623 -15.925 1.00 93.56 129 LYS A O 1
ATOM 1006 N N . ASN A 1 130 ? -6.355 0.303 -14.110 1.00 92.12 130 ASN A N 1
ATOM 1007 C CA . ASN A 1 130 ? -4.951 -0.112 -14.145 1.00 92.12 130 ASN A CA 1
ATOM 1008 C C . ASN A 1 130 ? -4.752 -1.560 -14.615 1.00 92.12 130 ASN A C 1
ATOM 1010 O O . ASN A 1 130 ? -3.693 -1.878 -15.163 1.00 92.12 130 ASN A O 1
ATOM 1014 N N . TRP A 1 131 ? -5.747 -2.436 -14.438 1.00 92.56 131 TRP A N 1
ATOM 1015 C CA . TRP A 1 131 ? -5.616 -3.862 -14.766 1.00 92.56 131 TRP A CA 1
ATOM 1016 C C . TRP A 1 131 ? -6.271 -4.249 -16.093 1.00 92.56 131 TRP A C 1
ATOM 1018 O O . TRP A 1 131 ? -5.709 -5.061 -16.825 1.00 92.56 131 TRP A O 1
ATOM 1028 N N . ARG A 1 132 ? -7.437 -3.681 -16.422 1.00 93.38 132 ARG A N 1
ATOM 1029 C CA . ARG A 1 132 ? -8.096 -3.933 -17.710 1.00 93.38 132 ARG A CA 1
ATOM 1030 C C . ARG A 1 132 ? -7.431 -3.157 -18.864 1.00 93.38 132 ARG A C 1
ATOM 1032 O O . ARG A 1 132 ? -6.932 -2.050 -18.642 1.00 93.38 132 ARG A O 1
ATOM 1039 N N . PRO A 1 133 ? -7.530 -3.672 -20.106 1.00 89.56 133 PRO A N 1
ATOM 1040 C CA . PRO A 1 133 ? -8.028 -5.004 -20.486 1.00 89.56 133 PRO A CA 1
ATOM 1041 C C . PRO A 1 133 ? -6.965 -6.115 -20.440 1.00 89.56 133 PRO A C 1
ATOM 1043 O O . PRO A 1 133 ? -7.325 -7.283 -20.536 1.00 89.56 133 PRO A O 1
ATOM 1046 N N . GLU A 1 134 ? -5.683 -5.777 -20.311 1.00 89.19 134 GLU A N 1
ATOM 1047 C CA . GLU A 1 134 ? -4.585 -6.693 -20.647 1.00 89.19 134 GLU A CA 1
ATOM 1048 C C . GLU A 1 134 ? -4.331 -7.774 -19.585 1.00 89.19 134 GLU A C 1
ATOM 1050 O O . GLU A 1 134 ? -3.737 -8.809 -19.883 1.00 89.19 134 GLU A O 1
ATOM 1055 N N . ILE A 1 135 ? -4.759 -7.552 -18.336 1.00 88.31 135 ILE A N 1
ATOM 1056 C CA . ILE A 1 135 ? -4.526 -8.488 -17.231 1.00 88.31 135 ILE A CA 1
ATOM 1057 C C . ILE A 1 135 ? -5.837 -9.203 -16.862 1.00 88.31 135 ILE A C 1
ATOM 1059 O O . ILE A 1 135 ? -6.844 -8.542 -16.578 1.00 88.31 135 ILE A O 1
ATOM 1063 N N . PRO A 1 136 ? -5.848 -10.551 -16.796 1.00 91.25 136 PRO A N 1
ATOM 1064 C CA . PRO A 1 136 ? -7.047 -11.303 -16.453 1.00 91.25 136 PRO A CA 1
ATOM 1065 C C . PRO A 1 136 ? -7.529 -10.985 -15.033 1.00 91.25 136 PRO A C 1
ATOM 1067 O O . PRO A 1 136 ? -6.733 -10.820 -14.103 1.00 91.25 136 PRO A O 1
ATOM 1070 N N . PHE A 1 137 ? -8.854 -10.976 -14.847 1.00 93.81 137 PHE A N 1
ATOM 1071 C CA . PHE A 1 137 ? -9.485 -10.701 -13.550 1.00 93.81 137 PHE A CA 1
ATOM 1072 C C . PHE A 1 137 ? -8.977 -11.622 -12.433 1.00 93.81 137 PHE A C 1
ATOM 1074 O O . PHE A 1 137 ? -8.801 -11.167 -11.308 1.00 93.81 137 PHE A O 1
ATOM 1081 N N . GLY A 1 138 ? -8.673 -12.889 -12.737 1.00 93.12 138 GLY A N 1
ATOM 1082 C CA . GLY A 1 138 ? -8.162 -13.844 -11.748 1.00 93.12 138 GLY A CA 1
ATOM 1083 C C . GLY A 1 138 ? -6.875 -13.374 -11.058 1.00 93.12 138 GLY A C 1
ATOM 1084 O O . GLY A 1 138 ? -6.778 -13.440 -9.835 1.00 93.12 138 GLY A O 1
ATOM 1085 N N . ALA A 1 139 ? -5.921 -12.815 -11.812 1.00 89.00 139 ALA A N 1
ATOM 1086 C CA . ALA A 1 139 ? -4.666 -12.311 -11.248 1.00 89.00 139 ALA A CA 1
ATOM 1087 C C . ALA A 1 139 ? -4.898 -11.109 -10.318 1.00 89.00 139 ALA A C 1
ATOM 1089 O O . ALA A 1 139 ? -4.302 -11.032 -9.239 1.00 89.00 139 ALA A O 1
ATOM 1090 N N . PHE A 1 140 ? -5.798 -10.202 -10.715 1.00 92.38 140 PHE A N 1
ATOM 1091 C CA . PHE A 1 140 ? -6.250 -9.101 -9.866 1.00 92.38 140 PHE A CA 1
ATOM 1092 C C . PHE A 1 140 ? -6.895 -9.637 -8.586 1.00 92.38 140 PHE A C 1
ATOM 1094 O O . PHE A 1 140 ? -6.464 -9.294 -7.487 1.00 92.38 140 PHE A O 1
ATOM 1101 N N . PHE A 1 141 ? -7.874 -10.530 -8.723 1.00 93.75 141 PHE A N 1
ATOM 1102 C CA . PHE A 1 141 ? -8.666 -11.065 -7.623 1.00 93.75 141 PHE A CA 1
ATOM 1103 C C . PHE A 1 141 ? -7.805 -11.761 -6.562 1.00 93.75 141 PHE A C 1
ATOM 1105 O O . PHE A 1 141 ? -7.940 -11.453 -5.378 1.00 93.75 141 PHE A O 1
ATOM 1112 N N . THR A 1 142 ? -6.852 -12.613 -6.959 1.00 91.69 142 THR A N 1
ATOM 1113 C CA . THR A 1 142 ? -5.923 -13.260 -6.016 1.00 91.69 142 THR A CA 1
ATOM 1114 C C . THR A 1 142 ? -5.085 -12.235 -5.245 1.00 91.69 142 THR A C 1
ATOM 1116 O O . THR A 1 142 ? -4.934 -12.348 -4.027 1.00 91.69 142 THR A O 1
ATOM 1119 N N . SER A 1 143 ? -4.564 -11.207 -5.926 1.00 88.31 143 SER A N 1
ATOM 1120 C CA . SER A 1 143 ? -3.773 -10.150 -5.276 1.00 88.31 143 SER A CA 1
ATOM 1121 C C . SER A 1 143 ? -4.610 -9.277 -4.330 1.00 88.31 143 SER A C 1
ATOM 1123 O O . SER A 1 143 ? -4.142 -8.898 -3.251 1.00 88.31 143 SER A O 1
ATOM 1125 N N . SER A 1 144 ? -5.867 -9.023 -4.694 1.00 90.62 144 SER A N 1
ATOM 1126 C CA . SER A 1 144 ? -6.837 -8.272 -3.900 1.00 90.62 144 SER A CA 1
ATOM 1127 C C . SER A 1 144 ? -7.261 -9.038 -2.650 1.00 90.62 144 SER A C 1
ATOM 1129 O O . SER A 1 144 ? -7.300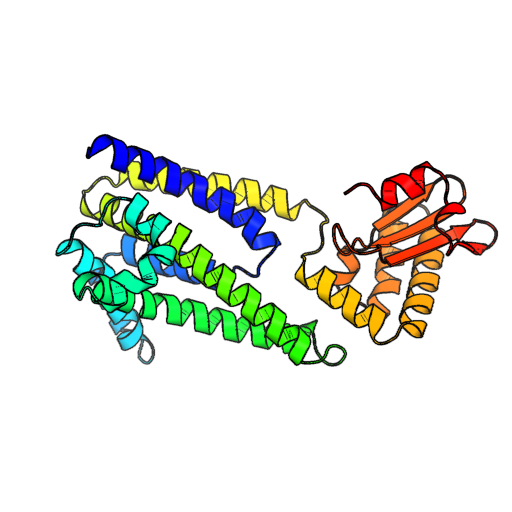 -8.449 -1.574 1.00 90.62 144 SER A O 1
ATOM 1131 N N . ILE A 1 145 ? -7.489 -10.355 -2.748 1.00 92.25 145 ILE A N 1
ATOM 1132 C CA . ILE A 1 145 ? -7.759 -11.213 -1.583 1.00 92.25 145 ILE A CA 1
ATOM 1133 C C . ILE A 1 145 ? -6.578 -11.194 -0.611 1.00 92.25 145 ILE A C 1
ATOM 1135 O O . ILE A 1 145 ? -6.771 -10.959 0.580 1.00 92.25 145 ILE A O 1
ATOM 1139 N N . ALA A 1 146 ? -5.354 -11.410 -1.102 1.00 91.00 146 ALA A N 1
ATOM 1140 C CA . ALA A 1 146 ? -4.165 -11.403 -0.250 1.00 91.00 146 ALA A CA 1
ATOM 1141 C C . ALA A 1 146 ? -3.986 -10.049 0.461 1.00 91.00 146 ALA A C 1
ATOM 1143 O O . ALA A 1 146 ? -3.695 -9.998 1.657 1.00 91.00 146 ALA A O 1
ATOM 1144 N N . SER A 1 147 ? -4.229 -8.953 -0.264 1.00 90.00 147 SER A N 1
ATOM 1145 C CA . SER A 1 147 ? -4.197 -7.596 0.288 1.00 90.00 147 SER A CA 1
ATOM 1146 C C . SER A 1 147 ? -5.283 -7.379 1.342 1.00 90.00 147 SER A C 1
ATOM 1148 O O . SER A 1 147 ? -4.986 -6.831 2.399 1.00 90.00 147 SER A O 1
ATOM 1150 N N . LEU A 1 148 ? -6.511 -7.847 1.101 1.00 90.06 148 LEU A N 1
ATOM 1151 C CA . LEU A 1 148 ? -7.615 -7.774 2.061 1.00 90.06 148 LEU A CA 1
ATOM 1152 C C . LEU A 1 148 ? -7.278 -8.526 3.355 1.00 90.06 148 LEU A C 1
ATOM 1154 O O . LEU A 1 148 ? -7.453 -7.973 4.438 1.00 90.06 148 LEU A O 1
ATOM 1158 N N . PHE A 1 149 ? -6.759 -9.753 3.269 1.00 91.31 149 PHE A N 1
ATOM 1159 C CA . PHE A 1 149 ? -6.360 -10.513 4.458 1.00 91.31 149 PHE A CA 1
ATOM 1160 C C . PHE A 1 149 ? -5.295 -9.779 5.275 1.00 91.31 149 PHE A C 1
ATOM 1162 O O . PHE A 1 149 ? -5.418 -9.665 6.495 1.00 91.31 149 PHE A O 1
ATOM 1169 N N . LEU A 1 150 ? -4.279 -9.229 4.608 1.00 91.88 150 LEU A N 1
ATOM 1170 C CA . LEU A 1 150 ? -3.235 -8.459 5.275 1.00 91.88 150 LEU A CA 1
ATOM 1171 C C . LEU A 1 150 ? -3.783 -7.164 5.897 1.00 91.88 150 LEU A C 1
ATOM 1173 O O . LEU A 1 150 ? -3.416 -6.824 7.018 1.00 91.88 150 LEU A O 1
ATOM 1177 N N . GLN A 1 151 ? -4.704 -6.469 5.226 1.00 90.88 151 GLN A N 1
ATOM 1178 C CA . GLN A 1 151 ? -5.380 -5.292 5.781 1.00 90.88 151 GLN A CA 1
ATOM 1179 C C . GLN A 1 151 ? -6.228 -5.625 7.005 1.00 90.88 151 GLN A C 1
ATOM 1181 O O . GLN A 1 151 ? -6.197 -4.876 7.980 1.00 90.88 151 GLN A O 1
ATOM 1186 N N . LEU A 1 152 ? -6.966 -6.738 6.987 1.00 89.12 152 LEU A N 1
ATOM 1187 C CA . LEU A 1 152 ? -7.731 -7.205 8.144 1.00 89.12 152 LEU A CA 1
ATOM 1188 C C . LEU A 1 152 ? -6.804 -7.504 9.322 1.00 89.12 152 LEU A C 1
ATOM 1190 O O . LEU A 1 152 ? -7.064 -7.034 10.431 1.00 89.12 152 LEU A O 1
ATOM 1194 N N . LEU A 1 153 ? -5.692 -8.202 9.070 1.00 91.94 153 LEU A N 1
ATOM 1195 C CA . LEU A 1 153 ? -4.683 -8.493 10.086 1.00 91.94 153 LEU A CA 1
ATOM 1196 C C . LEU A 1 153 ? -4.105 -7.204 10.679 1.00 91.94 153 LEU A C 1
ATOM 1198 O O . LEU A 1 153 ? -4.058 -7.049 11.894 1.00 91.94 153 LEU A O 1
ATOM 1202 N N . VAL A 1 154 ? -3.725 -6.247 9.832 1.00 91.88 154 VAL A N 1
ATOM 1203 C CA . VAL A 1 154 ? -3.204 -4.944 10.264 1.00 91.88 154 VAL A CA 1
ATOM 1204 C C . VAL A 1 154 ? -4.253 -4.142 11.031 1.00 91.88 154 VAL A C 1
ATOM 1206 O O . VAL A 1 154 ? -3.939 -3.516 12.042 1.00 91.88 154 VAL A O 1
ATOM 1209 N N . THR A 1 155 ? -5.512 -4.189 10.606 1.00 89.69 155 THR A N 1
ATOM 1210 C CA . THR A 1 155 ? -6.610 -3.513 11.305 1.00 89.69 155 THR A CA 1
ATOM 1211 C C . THR A 1 155 ? -6.794 -4.085 12.710 1.00 89.69 155 THR A C 1
ATOM 1213 O O . THR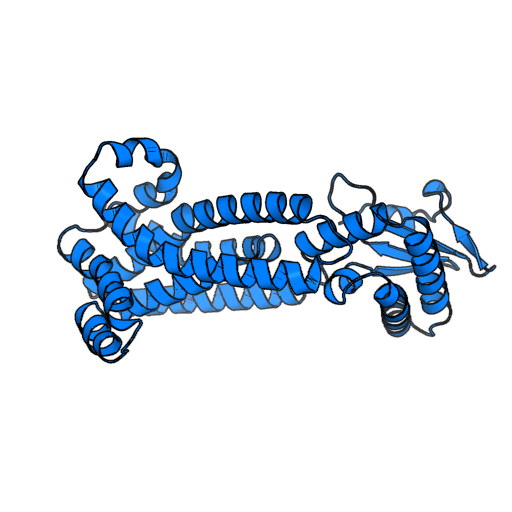 A 1 155 ? -6.892 -3.340 13.681 1.00 89.69 155 THR A O 1
ATOM 1216 N N . MET A 1 156 ? -6.781 -5.408 12.844 1.00 90.12 156 MET A N 1
ATOM 1217 C CA . MET A 1 156 ? -6.895 -6.067 14.143 1.00 90.12 156 MET A CA 1
ATOM 1218 C C . MET A 1 156 ? -5.670 -5.817 15.028 1.00 90.12 156 MET A C 1
ATOM 1220 O O . MET A 1 156 ? -5.827 -5.389 16.166 1.00 90.12 156 MET A O 1
ATOM 1224 N N . CYS A 1 157 ? -4.461 -6.030 14.502 1.00 92.31 157 CYS A N 1
ATOM 1225 C CA . CYS A 1 157 ? -3.223 -5.931 15.275 1.00 92.31 157 CYS A CA 1
ATOM 1226 C C . CYS A 1 157 ? -2.827 -4.501 15.625 1.00 92.31 157 CYS A C 1
ATOM 1228 O O . CYS A 1 157 ? -2.192 -4.309 16.655 1.00 92.31 157 CYS A O 1
ATOM 1230 N N . LEU A 1 158 ? -3.116 -3.520 14.761 1.00 92.38 158 LEU A N 1
ATOM 1231 C CA . LEU A 1 158 ? -2.650 -2.138 14.914 1.00 92.38 158 LEU A CA 1
ATOM 1232 C C . LEU A 1 158 ? -3.799 -1.174 15.195 1.00 92.38 158 LEU A C 1
ATOM 1234 O O . LEU A 1 158 ? -3.779 -0.455 16.191 1.00 92.38 158 LEU A O 1
ATOM 1238 N N . VAL A 1 159 ? -4.827 -1.168 14.349 1.00 89.94 159 VAL A N 1
ATOM 1239 C CA . VAL A 1 159 ? -5.880 -0.144 14.419 1.00 89.94 159 VAL A CA 1
ATOM 1240 C C . VAL A 1 159 ? -6.741 -0.291 15.666 1.00 89.94 159 VAL A C 1
ATOM 1242 O O . VAL A 1 159 ? -6.959 0.695 16.368 1.00 89.94 159 VAL A O 1
ATOM 1245 N N . MET A 1 160 ? -7.209 -1.500 15.980 1.00 91.44 160 MET A N 1
ATOM 1246 C CA . MET A 1 160 ? -8.006 -1.729 17.190 1.00 91.44 160 MET A CA 1
ATOM 1247 C C . MET A 1 160 ? -7.263 -1.298 18.468 1.00 91.44 160 MET A C 1
ATOM 1249 O O . MET A 1 160 ? -7.822 -0.494 19.222 1.00 91.44 160 MET A O 1
ATOM 1253 N N . PRO A 1 161 ? -6.009 -1.725 18.725 1.00 94.00 161 PRO A N 1
ATOM 1254 C CA . PRO A 1 161 ? -5.273 -1.261 19.900 1.00 94.00 161 PRO A CA 1
ATOM 1255 C C . PRO A 1 161 ? -5.030 0.256 19.931 1.00 94.00 161 PRO A C 1
ATOM 1257 O O . PRO A 1 161 ? -5.056 0.843 21.017 1.00 94.00 161 PRO A O 1
ATOM 1260 N N . ILE A 1 162 ? -4.867 0.916 18.777 1.00 93.31 162 ILE A N 1
ATOM 1261 C CA . ILE A 1 162 ? -4.810 2.386 18.712 1.00 93.31 162 ILE A CA 1
ATOM 1262 C C . ILE A 1 162 ? -6.140 2.990 19.173 1.00 93.31 162 ILE A C 1
ATOM 1264 O O . ILE A 1 162 ? -6.162 3.799 20.100 1.00 93.31 162 ILE A O 1
ATOM 1268 N N . VAL A 1 163 ? -7.257 2.571 18.573 1.00 91.12 163 VAL A N 1
ATOM 1269 C CA . VAL A 1 163 ? -8.590 3.118 18.872 1.00 91.12 163 VAL A CA 1
ATOM 1270 C C . VAL A 1 163 ? -8.956 2.900 20.339 1.00 91.12 163 VAL A C 1
ATOM 1272 O O . VAL A 1 163 ? -9.385 3.839 21.004 1.00 91.12 163 VAL A O 1
ATOM 1275 N N . THR A 1 164 ? -8.738 1.700 20.882 1.00 92.81 164 THR A N 1
ATOM 1276 C CA . THR A 1 164 ? -9.030 1.421 22.301 1.00 92.81 164 THR A CA 1
ATOM 1277 C C . THR A 1 164 ? -8.170 2.246 23.248 1.00 92.81 164 THR A C 1
ATOM 1279 O O . THR A 1 164 ? -8.651 2.688 24.290 1.00 92.81 164 THR A O 1
ATOM 1282 N N . THR A 1 165 ? -6.911 2.500 22.886 1.00 94.12 165 THR A N 1
ATOM 1283 C CA . THR A 1 165 ? -6.025 3.378 23.654 1.00 94.12 165 THR A CA 1
ATOM 1284 C C . THR A 1 165 ? -6.523 4.817 23.632 1.00 94.12 165 THR A C 1
ATOM 1286 O O . THR A 1 165 ? -6.618 5.438 24.688 1.00 94.12 165 THR A O 1
ATOM 1289 N N . ILE A 1 166 ? -6.910 5.331 22.463 1.00 92.81 166 ILE A N 1
ATOM 1290 C CA . ILE A 1 166 ? -7.478 6.678 22.326 1.00 92.81 166 ILE A CA 1
ATOM 1291 C C . ILE A 1 166 ? -8.737 6.815 23.182 1.00 92.81 166 ILE A C 1
ATOM 1293 O O . ILE A 1 166 ? -8.831 7.752 23.975 1.00 92.81 166 ILE A O 1
ATOM 1297 N N . VAL A 1 167 ? -9.669 5.860 23.071 1.00 91.12 167 VAL A N 1
ATOM 1298 C CA . VAL A 1 167 ? -10.903 5.841 23.868 1.00 91.12 167 VAL A CA 1
ATOM 1299 C C . VAL A 1 167 ? -10.568 5.857 25.353 1.00 91.12 167 VAL A C 1
ATOM 1301 O O . VAL A 1 167 ? -11.067 6.723 26.062 1.00 91.12 167 VAL A O 1
ATOM 1304 N N . ARG A 1 168 ? -9.665 4.981 25.812 1.00 92.12 168 ARG A N 1
ATOM 1305 C CA . ARG A 1 168 ? -9.271 4.903 27.223 1.00 92.12 168 ARG A CA 1
ATOM 1306 C C . ARG A 1 168 ? -8.704 6.217 27.751 1.00 92.12 168 ARG A C 1
ATOM 1308 O O . ARG A 1 168 ? -9.136 6.696 28.793 1.00 92.12 168 ARG A O 1
ATOM 1315 N N . TYR A 1 169 ? -7.747 6.813 27.043 1.00 92.38 169 TYR A N 1
ATOM 1316 C CA . TYR A 1 169 ? -7.147 8.083 27.463 1.00 92.38 169 TYR A CA 1
ATOM 1317 C C . TYR A 1 169 ? -8.171 9.218 27.477 1.00 92.38 169 TYR A C 1
ATOM 1319 O O . TYR A 1 169 ? -8.156 10.056 28.382 1.00 92.38 169 TYR A O 1
ATOM 1327 N N . HIS A 1 170 ? -9.069 9.230 26.491 1.00 90.69 170 HIS A N 1
ATOM 1328 C CA . HIS A 1 170 ? -10.137 10.210 26.404 1.00 90.69 170 HIS A CA 1
ATOM 1329 C C . HIS A 1 170 ? -11.126 10.074 27.572 1.00 90.69 170 HIS A C 1
ATOM 1331 O O . HIS A 1 170 ? -11.415 11.069 28.239 1.00 90.69 170 HIS A O 1
ATOM 1337 N N . THR A 1 171 ? -11.594 8.857 27.873 1.00 88.81 171 THR A N 1
ATOM 1338 C CA . THR A 1 171 ? -12.538 8.594 28.974 1.00 88.81 171 THR A CA 1
ATOM 1339 C C . THR A 1 171 ? -11.913 8.808 30.347 1.00 88.81 171 THR A C 1
ATOM 1341 O O . THR A 1 171 ? -12.593 9.261 31.257 1.00 88.81 171 THR A O 1
ATOM 1344 N N . SER A 1 172 ? -10.612 8.551 30.503 1.00 90.56 172 SER A N 1
ATOM 1345 C CA . SER A 1 172 ? -9.890 8.802 31.754 1.00 90.56 172 SER A CA 1
ATOM 1346 C C . SER A 1 172 ? -9.487 10.273 31.946 1.00 90.56 172 SER A C 1
ATOM 1348 O O . SER A 1 172 ? -8.725 10.565 32.859 1.00 90.56 172 SER A O 1
ATOM 1350 N N . GLY A 1 173 ? -9.907 11.203 31.079 1.00 91.25 173 GLY A N 1
ATOM 1351 C CA . GLY A 1 173 ? -9.612 12.636 31.226 1.00 91.25 173 GLY A CA 1
ATOM 1352 C C . GLY A 1 173 ? -8.170 13.053 30.898 1.00 91.25 173 GLY A C 1
ATOM 1353 O O . GLY A 1 173 ? -7.829 14.230 31.013 1.00 91.25 173 GLY A O 1
ATOM 1354 N N . HIS A 1 174 ? -7.322 12.142 30.410 1.00 93.38 174 HIS A N 1
ATOM 1355 C CA . HIS A 1 174 ? -5.902 12.390 30.122 1.00 93.38 174 HIS A CA 1
ATOM 1356 C C . HIS A 1 174 ? -5.696 13.080 28.758 1.00 93.38 174 HIS A C 1
ATOM 1358 O O . HIS A 1 174 ? -4.888 12.657 27.928 1.00 93.38 174 HIS A O 1
ATOM 1364 N N . ARG A 1 175 ? -6.433 14.170 28.508 1.00 92.81 175 ARG A N 1
ATOM 1365 C CA . ARG A 1 175 ? -6.501 14.845 27.198 1.00 92.81 175 ARG A CA 1
ATOM 1366 C C . ARG A 1 175 ? -5.154 15.388 26.720 1.00 92.81 175 ARG A C 1
ATOM 1368 O O . ARG A 1 175 ? -4.863 15.299 25.533 1.00 92.81 175 ARG A O 1
ATOM 1375 N N . ARG A 1 176 ? -4.320 15.910 27.630 1.00 94.50 176 ARG A N 1
ATOM 1376 C CA . ARG A 1 176 ? -2.976 16.418 27.290 1.00 94.50 176 ARG A CA 1
ATOM 1377 C C . ARG A 1 176 ? -2.067 15.301 26.781 1.00 94.50 176 ARG A C 1
ATOM 1379 O O . ARG A 1 176 ? -1.474 15.441 25.720 1.00 94.50 176 ARG A O 1
ATOM 1386 N N . ALA A 1 177 ? -2.012 14.176 27.497 1.00 93.31 177 ALA A N 1
ATOM 1387 C CA . ALA A 1 177 ? -1.215 13.022 27.087 1.00 93.31 177 ALA A CA 1
ATOM 1388 C C . ALA A 1 177 ? -1.705 12.443 25.750 1.00 93.31 177 ALA A C 1
ATOM 1390 O O . ALA A 1 177 ? -0.891 12.140 24.883 1.00 93.31 177 ALA A O 1
ATOM 1391 N N . LEU A 1 178 ? -3.028 12.367 25.552 1.00 93.62 178 LEU A N 1
ATOM 1392 C CA . LEU A 1 178 ? -3.625 11.960 24.279 1.00 93.62 178 LEU A CA 1
ATOM 1393 C C . LEU A 1 178 ? -3.218 12.890 23.127 1.00 93.62 178 LEU A C 1
ATOM 1395 O O . LEU A 1 178 ? -2.815 12.410 22.072 1.00 93.62 178 LEU A O 1
ATOM 1399 N N . ALA A 1 179 ? -3.293 14.208 23.332 1.00 94.12 179 ALA A N 1
ATOM 1400 C CA . ALA A 1 179 ? -2.912 15.193 22.324 1.00 94.12 179 ALA A CA 1
ATOM 1401 C C . ALA A 1 179 ? -1.421 15.102 21.964 1.00 94.12 179 ALA A C 1
ATOM 1403 O O . ALA A 1 179 ? -1.088 15.096 20.782 1.00 94.12 179 ALA A O 1
ATOM 1404 N N . ILE A 1 180 ? -0.537 14.961 22.960 1.00 94.94 180 ILE A N 1
ATOM 1405 C CA . ILE A 1 180 ? 0.906 14.770 22.743 1.00 94.94 180 ILE A CA 1
ATOM 1406 C C . ILE A 1 180 ? 1.159 13.488 21.944 1.00 94.94 180 ILE A C 1
ATOM 1408 O O . ILE A 1 180 ? 1.857 13.516 20.934 1.00 94.94 180 ILE A O 1
ATOM 1412 N N . MET A 1 181 ? 0.553 12.373 22.358 1.00 94.50 181 MET A N 1
ATOM 1413 C CA . MET A 1 181 ? 0.702 11.074 21.702 1.00 94.50 181 MET A CA 1
ATOM 1414 C C . MET A 1 181 ? 0.251 11.123 20.236 1.00 94.50 181 MET A C 1
ATOM 1416 O O . MET A 1 181 ? 0.988 10.682 19.354 1.00 94.50 181 MET A O 1
ATOM 1420 N N . LEU A 1 182 ? -0.928 11.692 19.957 1.00 92.88 182 LEU A N 1
ATOM 1421 C CA . LEU A 1 182 ? -1.434 11.855 18.591 1.00 92.88 182 LEU A CA 1
ATOM 1422 C C . LEU A 1 182 ? -0.573 12.827 17.775 1.00 92.88 182 LEU A C 1
ATOM 1424 O O . LEU A 1 182 ? -0.285 12.542 16.617 1.00 92.88 182 LEU A O 1
ATOM 1428 N N . GLY A 1 183 ? -0.119 13.929 18.376 1.00 94.44 183 GLY A N 1
ATOM 1429 C CA . GLY A 1 183 ? 0.762 14.901 17.728 1.00 94.44 183 GLY A CA 1
ATOM 1430 C C . GLY A 1 183 ? 2.082 14.276 17.278 1.00 94.44 183 GLY A C 1
ATOM 1431 O O . GLY A 1 183 ? 2.445 14.387 16.108 1.00 94.44 183 GLY A O 1
ATOM 1432 N N . ILE A 1 184 ? 2.755 13.540 18.171 1.00 94.62 184 ILE A N 1
ATOM 1433 C CA . ILE A 1 184 ? 3.987 12.801 17.849 1.00 94.62 184 ILE A CA 1
ATOM 1434 C C . ILE A 1 184 ? 3.714 11.763 16.755 1.00 94.62 184 ILE A C 1
ATOM 1436 O O . ILE A 1 184 ? 4.461 11.672 15.785 1.00 94.62 184 ILE A O 1
ATOM 1440 N N . SER A 1 185 ? 2.622 11.009 16.880 1.00 91.25 185 SER A N 1
ATOM 1441 C CA . SER A 1 185 ? 2.246 9.968 15.918 1.00 91.25 185 SER A CA 1
ATOM 1442 C C . SER A 1 185 ? 2.046 10.523 14.507 1.00 91.25 185 SER A C 1
ATOM 1444 O O . SER A 1 185 ? 2.578 9.974 13.543 1.00 91.25 185 SER A O 1
ATOM 1446 N N . VAL A 1 186 ? 1.309 11.631 14.378 1.00 91.88 186 VAL A N 1
ATOM 1447 C CA . VAL A 1 186 ? 1.067 12.306 13.095 1.00 91.88 186 VAL A CA 1
ATOM 1448 C C . VAL A 1 186 ? 2.363 12.880 12.534 1.00 91.88 186 VAL A C 1
ATOM 1450 O O . VAL A 1 186 ? 2.634 12.696 11.347 1.00 91.88 186 VAL A O 1
ATOM 1453 N N . LEU A 1 187 ? 3.186 13.523 13.367 1.00 94.88 187 LEU A N 1
ATOM 1454 C CA . LEU A 1 187 ? 4.471 14.081 12.947 1.00 94.88 187 LEU A CA 1
ATOM 1455 C C . LEU A 1 187 ? 5.393 12.994 12.375 1.00 94.88 187 LEU A C 1
ATOM 1457 O O . LEU A 1 187 ? 5.902 13.140 11.263 1.00 94.88 187 LEU A O 1
ATOM 1461 N N . LEU A 1 188 ? 5.560 11.880 13.094 1.00 92.69 188 LEU A N 1
ATOM 1462 C CA . LEU A 1 188 ? 6.425 10.777 12.671 1.00 92.69 188 LEU A CA 1
ATOM 1463 C C . LEU A 1 188 ? 5.874 10.053 11.440 1.00 92.69 188 LEU A C 1
ATOM 1465 O O . LEU A 1 188 ? 6.629 9.777 10.507 1.00 92.69 188 LEU A O 1
ATOM 1469 N N . ALA A 1 189 ? 4.564 9.797 11.383 1.00 88.94 189 ALA A N 1
ATOM 1470 C CA . ALA A 1 189 ? 3.932 9.214 10.201 1.00 88.94 189 ALA A CA 1
ATOM 1471 C C . ALA A 1 189 ? 4.090 10.118 8.968 1.00 88.94 189 ALA A C 1
ATOM 1473 O O . ALA A 1 189 ? 4.363 9.624 7.874 1.00 88.94 189 ALA A O 1
ATOM 1474 N N . THR A 1 190 ? 3.981 11.438 9.141 1.00 89.81 190 THR A N 1
ATOM 1475 C CA . THR A 1 190 ? 4.180 12.417 8.064 1.00 89.81 190 THR A CA 1
ATOM 1476 C C . THR A 1 190 ? 5.628 12.420 7.586 1.00 89.81 190 THR A C 1
ATOM 1478 O O . THR A 1 190 ? 5.869 12.295 6.387 1.00 89.81 190 THR A O 1
ATOM 1481 N N . ALA A 1 191 ? 6.599 12.479 8.503 1.00 92.19 191 ALA A N 1
ATOM 1482 C CA . ALA A 1 191 ? 8.021 12.424 8.165 1.00 92.19 191 ALA A CA 1
ATOM 1483 C C . ALA A 1 191 ? 8.373 11.138 7.397 1.00 92.19 191 ALA A C 1
ATOM 1485 O O . ALA A 1 191 ? 9.017 11.189 6.347 1.00 92.19 191 ALA A O 1
ATOM 1486 N N . MET A 1 192 ? 7.872 9.992 7.865 1.00 91.12 192 MET A N 1
ATOM 1487 C CA . MET A 1 192 ? 8.047 8.704 7.192 1.00 91.12 192 MET A CA 1
ATOM 1488 C C . MET A 1 192 ? 7.353 8.653 5.831 1.00 91.12 192 MET A C 1
ATOM 1490 O O . MET A 1 192 ? 7.899 8.080 4.892 1.00 91.12 192 MET A O 1
ATOM 1494 N N . THR A 1 193 ? 6.173 9.259 5.694 1.00 88.31 193 THR A N 1
ATOM 1495 C CA . THR A 1 193 ? 5.458 9.336 4.413 1.00 88.31 193 THR A CA 1
ATOM 1496 C C . THR A 1 193 ? 6.233 10.182 3.410 1.00 88.31 193 THR A C 1
ATOM 1498 O O . THR A 1 193 ? 6.424 9.746 2.281 1.00 88.31 193 THR A O 1
ATOM 1501 N N . ILE A 1 194 ? 6.759 11.341 3.819 1.00 90.56 194 ILE A N 1
ATOM 1502 C CA . ILE A 1 194 ? 7.619 12.182 2.972 1.00 90.56 194 ILE A CA 1
ATOM 1503 C C . ILE A 1 194 ? 8.865 11.401 2.544 1.00 90.56 194 ILE A C 1
ATOM 1505 O O . ILE A 1 194 ? 9.223 11.405 1.365 1.00 90.56 194 ILE A O 1
ATOM 1509 N N . PHE A 1 195 ? 9.505 10.690 3.476 1.00 90.88 195 PHE A N 1
ATOM 1510 C CA . PHE A 1 195 ? 10.646 9.830 3.170 1.00 90.88 195 PHE A CA 1
ATOM 1511 C C . PHE A 1 195 ? 10.284 8.726 2.163 1.00 90.88 195 PHE A C 1
ATOM 1513 O O . PHE A 1 195 ? 10.997 8.525 1.182 1.00 90.88 195 PHE A O 1
ATOM 1520 N N . ALA A 1 196 ? 9.145 8.054 2.349 1.00 86.94 196 ALA A N 1
ATOM 1521 C CA . ALA A 1 196 ? 8.661 7.013 1.445 1.00 86.94 196 ALA A CA 1
ATOM 1522 C C . ALA A 1 196 ? 8.298 7.563 0.055 1.00 86.94 196 ALA A C 1
ATOM 1524 O O . ALA A 1 196 ? 8.642 6.944 -0.950 1.00 86.94 196 ALA A O 1
ATOM 1525 N N . MET A 1 197 ? 7.669 8.741 -0.021 1.00 86.44 197 MET A N 1
ATOM 1526 C CA . MET A 1 197 ? 7.327 9.418 -1.278 1.00 86.44 197 MET A CA 1
ATOM 1527 C C . MET A 1 197 ? 8.559 9.863 -2.069 1.00 86.44 197 MET A C 1
ATOM 1529 O O . MET A 1 197 ? 8.497 9.937 -3.291 1.00 86.44 197 MET A O 1
ATOM 1533 N N . ARG A 1 198 ? 9.677 10.145 -1.389 1.00 87.56 198 ARG A N 1
ATOM 1534 C CA . ARG A 1 198 ? 10.966 10.428 -2.039 1.00 87.56 198 ARG A CA 1
ATOM 1535 C C . ARG A 1 198 ? 11.652 9.178 -2.580 1.00 87.56 198 ARG A C 1
ATOM 1537 O O . ARG A 1 198 ? 12.606 9.301 -3.342 1.00 87.56 198 ARG A O 1
ATOM 1544 N N . SER A 1 199 ? 11.202 7.981 -2.201 1.00 82.81 199 SER A N 1
ATOM 1545 C CA . SER A 1 199 ? 11.720 6.763 -2.810 1.00 82.81 199 SER A CA 1
ATOM 1546 C C . SER A 1 199 ? 11.099 6.590 -4.199 1.00 82.81 199 SER A C 1
ATOM 1548 O O . SER A 1 199 ? 9.892 6.411 -4.328 1.00 82.81 199 SER A O 1
ATOM 1550 N N . ASP A 1 200 ? 11.926 6.577 -5.246 1.00 77.19 200 ASP A N 1
ATOM 1551 C CA . ASP A 1 200 ? 11.523 6.271 -6.635 1.00 77.19 200 ASP A CA 1
ATOM 1552 C C . ASP A 1 200 ? 11.103 4.793 -6.825 1.00 77.19 200 ASP A C 1
ATOM 1554 O O . ASP A 1 200 ? 11.135 4.228 -7.921 1.00 77.19 200 ASP A O 1
ATOM 1558 N N . ARG A 1 201 ? 10.733 4.109 -5.739 1.00 83.31 201 ARG A N 1
ATOM 1559 C CA . ARG A 1 201 ? 10.364 2.700 -5.755 1.00 83.31 201 ARG A CA 1
ATOM 1560 C C . ARG A 1 201 ? 8.923 2.576 -6.217 1.00 83.31 201 ARG A C 1
ATOM 1562 O O . ARG A 1 201 ? 7.997 3.024 -5.546 1.00 83.31 201 ARG A O 1
ATOM 1569 N N . ALA A 1 202 ? 8.732 1.900 -7.342 1.00 88.25 202 ALA A N 1
ATOM 1570 C CA . ALA A 1 202 ? 7.402 1.489 -7.756 1.00 88.25 202 ALA A CA 1
ATOM 1571 C C . ALA A 1 202 ? 6.771 0.568 -6.709 1.00 88.25 202 ALA A C 1
ATOM 1573 O O . ALA A 1 202 ? 7.444 -0.302 -6.138 1.00 88.25 202 ALA A O 1
ATOM 1574 N N . SER A 1 203 ? 5.467 0.741 -6.495 1.00 88.69 203 SER A N 1
ATOM 1575 C CA . SER A 1 203 ? 4.703 -0.103 -5.585 1.00 88.69 203 SER A CA 1
ATOM 1576 C C . SER A 1 203 ? 4.775 -1.575 -6.021 1.00 88.69 203 SER A C 1
ATOM 1578 O O . SER A 1 203 ? 4.899 -1.875 -7.216 1.00 88.69 203 SER A O 1
ATOM 1580 N N . PRO A 1 204 ? 4.670 -2.537 -5.091 1.00 87.94 204 PRO A N 1
ATOM 1581 C CA . PRO A 1 204 ? 4.625 -3.952 -5.450 1.00 87.94 204 PRO A CA 1
ATOM 1582 C C . PRO A 1 204 ? 3.479 -4.302 -6.405 1.00 87.94 204 PRO A C 1
ATOM 1584 O O . PRO A 1 204 ? 3.655 -5.164 -7.262 1.00 87.94 204 PRO A O 1
ATOM 1587 N N . SER A 1 205 ? 2.335 -3.614 -6.318 1.00 88.12 205 SER A N 1
ATOM 1588 C CA . SER A 1 205 ? 1.233 -3.789 -7.272 1.00 88.12 205 SER A CA 1
ATOM 1589 C C . SER A 1 205 ? 1.628 -3.365 -8.688 1.00 88.12 205 SER A C 1
ATOM 1591 O O . SER A 1 205 ? 1.394 -4.126 -9.627 1.00 88.12 205 SER A O 1
ATOM 1593 N N . ALA A 1 206 ? 2.306 -2.223 -8.847 1.00 91.94 206 ALA A N 1
ATOM 1594 C CA . ALA A 1 206 ? 2.835 -1.791 -10.138 1.00 91.94 206 ALA A CA 1
ATOM 1595 C C . ALA A 1 206 ? 3.863 -2.793 -10.691 1.00 91.94 206 ALA A C 1
ATOM 1597 O O . ALA A 1 206 ? 3.788 -3.155 -11.860 1.00 91.94 206 ALA A O 1
ATOM 1598 N N . GLN A 1 207 ? 4.758 -3.331 -9.851 1.00 92.62 207 GLN A N 1
ATOM 1599 C CA . GLN A 1 207 ? 5.717 -4.369 -10.266 1.00 92.62 207 GLN A CA 1
ATOM 1600 C C . GLN A 1 207 ? 5.021 -5.656 -10.740 1.00 92.62 207 GLN A C 1
ATOM 1602 O O . GLN A 1 207 ? 5.431 -6.255 -11.737 1.00 92.62 207 GLN A O 1
ATOM 1607 N N . ILE A 1 208 ? 3.957 -6.086 -10.048 1.00 91.00 208 ILE A N 1
ATOM 1608 C CA . ILE A 1 208 ? 3.161 -7.257 -10.440 1.00 91.00 208 ILE A CA 1
ATOM 1609 C C . ILE A 1 208 ? 2.509 -7.022 -11.805 1.00 91.00 208 ILE A C 1
ATOM 1611 O O . ILE A 1 208 ? 2.633 -7.882 -12.678 1.00 91.00 208 ILE A O 1
ATOM 1615 N N . ARG A 1 209 ? 1.845 -5.877 -12.008 1.00 93.44 209 ARG A N 1
ATOM 1616 C CA . ARG A 1 209 ? 1.165 -5.564 -13.275 1.00 93.44 209 ARG A CA 1
ATOM 1617 C C . ARG A 1 209 ? 2.135 -5.411 -14.437 1.00 93.44 209 ARG A C 1
ATOM 1619 O O . ARG A 1 209 ? 1.914 -6.008 -15.485 1.00 93.44 209 ARG A O 1
ATOM 1626 N N . LEU A 1 210 ? 3.240 -4.702 -14.222 1.00 95.19 210 LEU A N 1
ATOM 1627 C CA . LEU A 1 210 ? 4.314 -4.536 -15.198 1.00 95.19 210 LEU A CA 1
ATOM 1628 C C . LEU A 1 210 ? 4.824 -5.899 -15.689 1.00 95.19 210 LEU A C 1
ATOM 1630 O O . LEU A 1 210 ? 4.983 -6.093 -16.893 1.00 95.19 210 LEU A O 1
ATOM 1634 N N . ARG A 1 211 ? 4.992 -6.872 -14.782 1.00 93.69 211 ARG A N 1
ATOM 1635 C CA . ARG A 1 211 ? 5.361 -8.250 -15.138 1.00 93.69 211 ARG A CA 1
ATOM 1636 C C . ARG A 1 211 ? 4.272 -8.967 -15.935 1.00 93.69 211 ARG A C 1
ATOM 1638 O O . ARG A 1 211 ? 4.592 -9.659 -16.893 1.00 93.69 211 ARG A O 1
ATOM 1645 N N . TRP A 1 212 ? 3.010 -8.854 -15.525 1.00 93.38 212 TRP A N 1
ATOM 1646 C CA . TRP A 1 212 ? 1.901 -9.486 -16.246 1.00 93.38 212 TRP A CA 1
ATOM 1647 C C . TRP A 1 212 ? 1.767 -8.941 -17.669 1.00 93.38 212 TRP A C 1
ATOM 1649 O O . TRP A 1 212 ? 1.651 -9.736 -18.594 1.00 93.38 212 TRP A O 1
ATOM 1659 N N . ARG A 1 213 ? 1.875 -7.619 -17.854 1.00 94.38 213 ARG A N 1
ATOM 1660 C CA . ARG A 1 213 ? 1.891 -6.981 -19.181 1.00 94.38 213 ARG A CA 1
ATOM 1661 C C . ARG A 1 213 ? 3.058 -7.492 -20.028 1.00 94.38 213 ARG A C 1
ATOM 1663 O O . ARG A 1 213 ? 2.846 -7.900 -21.163 1.00 94.38 213 ARG A O 1
ATOM 1670 N N . ALA A 1 214 ? 4.254 -7.558 -19.440 1.00 95.19 214 ALA A N 1
ATOM 1671 C CA . ALA A 1 214 ? 5.441 -8.064 -20.126 1.00 95.19 214 ALA A CA 1
ATOM 1672 C C . ALA A 1 214 ? 5.308 -9.530 -20.574 1.00 95.19 214 ALA A C 1
ATOM 1674 O O . ALA A 1 214 ? 5.805 -9.906 -21.630 1.00 95.19 214 ALA A O 1
ATOM 1675 N N . ALA A 1 215 ? 4.636 -10.360 -19.772 1.00 93.75 215 ALA A N 1
ATOM 1676 C CA . ALA A 1 215 ? 4.400 -11.764 -20.092 1.00 93.75 215 ALA A CA 1
ATOM 1677 C C . ALA A 1 215 ? 3.266 -11.973 -21.109 1.00 93.75 215 ALA A C 1
ATOM 1679 O O . ALA A 1 215 ? 3.269 -12.980 -21.809 1.00 93.75 215 ALA A O 1
ATOM 1680 N N . HIS A 1 216 ? 2.294 -11.058 -21.167 1.00 93.69 216 HIS A N 1
ATOM 1681 C CA . HIS A 1 216 ? 1.146 -11.165 -22.065 1.00 93.69 216 HIS A CA 1
ATOM 1682 C C . HIS A 1 216 ? 1.530 -10.916 -23.529 1.00 93.69 216 HIS A C 1
ATOM 1684 O O . HIS A 1 216 ? 1.087 -11.656 -24.400 1.00 93.69 216 HIS A O 1
ATOM 1690 N N . ASP A 1 217 ? 2.382 -9.917 -23.784 1.00 95.50 217 ASP A N 1
ATOM 1691 C CA . ASP A 1 217 ? 2.885 -9.598 -25.125 1.00 95.50 217 ASP A CA 1
ATOM 1692 C C . ASP A 1 217 ? 4.406 -9.342 -25.091 1.00 95.50 217 ASP A C 1
ATOM 1694 O O . ASP A 1 217 ? 4.862 -8.193 -24.973 1.00 95.50 217 ASP A O 1
ATOM 1698 N N . PRO A 1 218 ? 5.221 -10.414 -25.155 1.00 96.06 218 PRO A N 1
ATOM 1699 C CA . PRO A 1 218 ? 6.675 -10.302 -25.092 1.00 96.06 218 PRO A CA 1
ATOM 1700 C C . PRO A 1 218 ? 7.273 -9.548 -26.284 1.00 96.06 218 PRO A C 1
ATOM 1702 O O . PRO A 1 218 ? 8.255 -8.828 -26.119 1.00 96.06 218 PRO A O 1
ATOM 1705 N N . ALA A 1 219 ? 6.682 -9.685 -27.475 1.00 96.94 219 ALA A N 1
ATOM 1706 C CA . ALA A 1 219 ? 7.187 -9.053 -28.691 1.00 96.94 219 ALA A CA 1
ATOM 1707 C C . ALA A 1 219 ? 7.047 -7.529 -28.612 1.00 96.94 219 ALA A C 1
ATOM 1709 O O . ALA A 1 219 ? 8.035 -6.807 -28.771 1.00 96.94 219 ALA A O 1
ATOM 1710 N N . ARG A 1 220 ? 5.849 -7.037 -28.267 1.00 96.75 220 ARG A N 1
ATOM 1711 C CA . ARG A 1 220 ? 5.614 -5.602 -28.063 1.00 96.75 220 ARG A CA 1
ATOM 1712 C C . ARG A 1 220 ? 6.450 -5.054 -26.913 1.00 96.75 220 ARG A C 1
ATOM 1714 O O . ARG A 1 220 ? 6.993 -3.959 -27.018 1.00 96.75 220 ARG A O 1
ATOM 1721 N N . THR A 1 221 ? 6.603 -5.830 -25.842 1.00 96.62 221 THR A N 1
ATOM 1722 C CA . THR A 1 221 ? 7.457 -5.476 -24.702 1.00 96.62 221 THR A CA 1
ATOM 1723 C C . THR A 1 221 ? 8.910 -5.264 -25.121 1.00 96.62 221 THR A C 1
ATOM 1725 O O . THR A 1 221 ? 9.498 -4.242 -24.770 1.00 96.62 221 THR A O 1
ATOM 1728 N N . THR A 1 222 ? 9.487 -6.191 -25.890 1.00 97.44 222 THR A N 1
ATOM 1729 C CA . THR A 1 222 ? 10.861 -6.063 -26.391 1.00 97.44 222 THR A CA 1
ATOM 1730 C C . THR A 1 222 ? 11.003 -4.861 -27.319 1.00 97.44 222 THR A C 1
ATOM 1732 O O . THR A 1 222 ? 11.936 -4.084 -27.127 1.00 97.44 222 THR A O 1
ATOM 1735 N N . ALA A 1 223 ? 10.067 -4.650 -28.251 1.00 98.06 223 ALA A N 1
ATOM 1736 C CA . ALA A 1 223 ? 10.083 -3.483 -29.138 1.00 98.06 223 ALA A CA 1
ATOM 1737 C C . ALA A 1 223 ? 10.037 -2.164 -28.345 1.00 98.06 223 ALA A C 1
ATOM 1739 O O . ALA A 1 223 ? 10.877 -1.289 -28.523 1.00 98.06 223 ALA A O 1
ATOM 1740 N N . THR A 1 224 ? 9.138 -2.054 -27.364 1.00 98.06 224 THR A N 1
ATOM 1741 C CA . THR A 1 224 ? 9.044 -0.852 -26.521 1.00 98.06 224 THR A CA 1
ATOM 1742 C C . THR A 1 224 ? 10.292 -0.641 -25.656 1.00 98.06 224 THR A C 1
ATOM 1744 O O . THR A 1 224 ? 10.694 0.498 -25.422 1.00 98.06 224 THR A O 1
ATOM 1747 N N . LEU A 1 225 ? 10.950 -1.708 -25.184 1.00 98.31 225 LEU A N 1
ATOM 1748 C CA . LEU A 1 225 ? 12.244 -1.584 -24.502 1.00 98.31 225 LEU A CA 1
ATOM 1749 C C . LEU A 1 225 ? 13.346 -1.107 -25.454 1.00 98.31 225 LEU A C 1
ATOM 1751 O O . LEU A 1 225 ? 14.175 -0.293 -25.051 1.00 98.31 225 LEU A O 1
ATOM 1755 N N . GLN A 1 226 ? 13.360 -1.585 -26.699 1.00 98.31 226 GLN A N 1
ATOM 1756 C CA . GLN A 1 226 ? 14.303 -1.138 -27.725 1.00 98.31 226 GLN A CA 1
ATOM 1757 C C . GLN A 1 226 ? 14.142 0.357 -28.011 1.00 98.31 226 GLN A C 1
ATOM 1759 O O . GLN A 1 226 ? 15.147 1.076 -28.004 1.00 98.31 226 GLN A O 1
ATOM 1764 N N . ASP A 1 227 ? 12.900 0.822 -28.162 1.00 98.38 227 ASP A N 1
ATOM 1765 C CA . ASP A 1 227 ? 12.558 2.235 -28.346 1.00 98.38 227 ASP A CA 1
ATOM 1766 C C . ASP A 1 227 ? 12.964 3.070 -27.130 1.00 98.38 227 ASP A C 1
ATOM 1768 O O 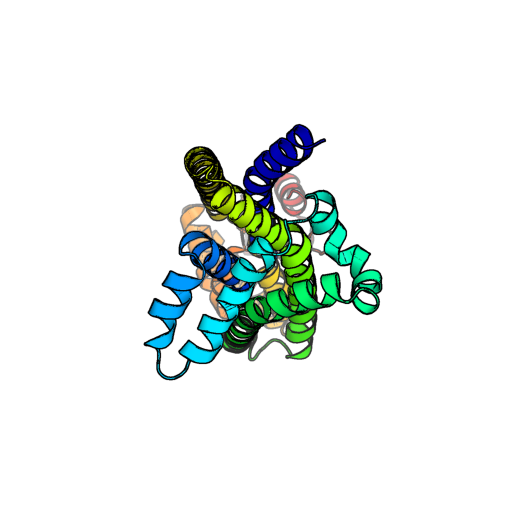. ASP A 1 227 ? 13.581 4.126 -27.265 1.00 98.38 227 ASP A O 1
ATOM 1772 N N . ALA A 1 228 ? 12.685 2.576 -25.922 1.00 98.44 228 ALA A N 1
ATOM 1773 C CA . ALA A 1 228 ? 13.030 3.265 -24.686 1.00 98.44 228 ALA A CA 1
ATOM 1774 C C . ALA A 1 228 ? 14.540 3.425 -24.505 1.00 98.44 228 ALA A C 1
ATOM 1776 O O . ALA A 1 228 ? 14.991 4.498 -24.106 1.00 98.44 228 ALA A O 1
ATOM 1777 N N . VAL A 1 229 ? 15.330 2.390 -24.806 1.00 98.44 229 VAL A N 1
ATOM 1778 C CA . VAL A 1 229 ? 16.794 2.475 -24.742 1.00 98.44 229 VAL A CA 1
ATOM 1779 C C . VAL A 1 229 ? 17.331 3.405 -25.832 1.00 98.44 229 VAL A C 1
ATOM 1781 O O . VAL A 1 229 ? 18.230 4.193 -25.555 1.00 98.44 229 VAL A O 1
ATOM 1784 N N . ALA A 1 230 ? 16.778 3.365 -27.048 1.00 98.31 230 ALA A N 1
ATOM 1785 C CA . ALA A 1 230 ? 17.182 4.260 -28.131 1.00 98.31 230 ALA A CA 1
ATOM 1786 C C . ALA A 1 230 ? 16.890 5.734 -27.803 1.00 98.31 230 ALA A C 1
ATOM 1788 O O . ALA A 1 230 ? 17.779 6.577 -27.928 1.00 98.31 230 ALA A O 1
ATOM 1789 N N . ALA A 1 231 ? 15.685 6.030 -27.312 1.00 98.25 231 ALA A N 1
ATOM 1790 C CA . ALA A 1 231 ? 15.291 7.364 -26.867 1.00 98.25 231 ALA A CA 1
ATOM 1791 C C . ALA A 1 231 ? 16.139 7.836 -25.678 1.00 98.25 231 ALA A C 1
ATOM 1793 O O . ALA A 1 231 ? 16.585 8.982 -25.643 1.00 98.25 231 ALA A O 1
ATOM 1794 N N . ALA A 1 232 ? 16.414 6.938 -24.725 1.00 98.19 232 ALA A N 1
ATOM 1795 C CA . ALA A 1 232 ? 17.322 7.217 -23.624 1.00 98.19 232 ALA A CA 1
ATOM 1796 C C . ALA A 1 232 ? 18.718 7.562 -24.135 1.00 98.19 232 ALA A C 1
ATOM 1798 O O . ALA A 1 232 ? 19.299 8.516 -23.655 1.00 98.19 232 ALA A O 1
ATOM 1799 N N . GLN A 1 233 ? 19.268 6.816 -25.089 1.00 97.88 233 GLN A N 1
ATOM 1800 C CA . GLN A 1 233 ? 20.628 7.005 -25.591 1.00 97.88 233 GLN A CA 1
ATOM 1801 C C . GLN A 1 233 ? 20.807 8.317 -26.368 1.00 97.88 233 GLN A C 1
ATOM 1803 O O . GLN A 1 233 ? 21.865 8.926 -26.272 1.00 97.88 233 GLN A O 1
ATOM 1808 N N . ALA A 1 234 ? 19.776 8.773 -27.083 1.00 97.94 234 ALA A N 1
ATOM 1809 C CA . ALA A 1 234 ? 19.806 10.027 -27.839 1.00 97.94 234 ALA A CA 1
ATOM 1810 C C . ALA A 1 234 ? 19.731 11.295 -26.963 1.00 97.94 234 ALA A C 1
ATOM 1812 O O . ALA A 1 234 ? 19.986 12.395 -27.449 1.00 97.94 234 ALA A O 1
ATOM 1813 N N . ALA A 1 235 ? 19.351 11.171 -25.689 1.00 98.12 235 ALA A N 1
ATOM 1814 C CA . ALA A 1 235 ? 19.193 12.319 -24.801 1.00 98.12 235 ALA A CA 1
ATOM 1815 C C . ALA A 1 235 ? 20.548 12.889 -24.316 1.00 98.12 235 ALA A C 1
ATOM 1817 O O . ALA A 1 235 ? 21.490 12.126 -24.104 1.00 98.12 235 ALA A O 1
ATOM 1818 N N . PRO A 1 236 ? 20.662 14.202 -24.058 1.00 97.12 236 PRO A N 1
ATOM 1819 C CA . PRO A 1 236 ? 21.936 14.829 -23.688 1.00 97.12 236 PRO A CA 1
ATOM 1820 C C . PRO A 1 236 ? 22.423 14.483 -22.271 1.00 97.12 236 PRO A C 1
ATOM 1822 O O . PRO A 1 236 ? 23.623 14.416 -22.031 1.00 97.12 236 PRO A O 1
ATOM 1825 N N . ASP A 1 237 ? 21.515 14.229 -21.327 1.00 96.56 237 ASP A N 1
ATOM 1826 C CA . ASP A 1 237 ? 21.836 14.006 -19.912 1.00 96.56 237 ASP A CA 1
ATOM 1827 C C . ASP A 1 237 ? 20.948 12.909 -19.301 1.00 96.56 237 ASP A C 1
ATOM 1829 O O . ASP A 1 237 ? 20.015 12.415 -19.932 1.00 96.56 237 ASP A O 1
ATOM 1833 N N . ASP A 1 238 ? 21.242 12.484 -18.074 1.00 95.19 238 ASP A N 1
ATOM 1834 C CA . ASP A 1 238 ? 20.538 11.371 -17.425 1.00 95.19 238 ASP A CA 1
ATOM 1835 C C . ASP A 1 238 ? 19.076 11.679 -17.063 1.00 95.19 238 ASP A C 1
ATOM 1837 O O . ASP A 1 238 ? 18.236 10.772 -17.001 1.00 95.19 238 ASP A O 1
ATOM 1841 N N . THR A 1 239 ? 18.750 12.946 -16.810 1.00 95.56 239 THR A N 1
ATOM 1842 C CA . THR A 1 239 ? 17.390 13.382 -16.466 1.00 95.56 239 THR A CA 1
ATOM 1843 C C . THR A 1 239 ? 16.510 13.379 -17.710 1.00 95.56 239 THR A C 1
ATOM 1845 O O . THR A 1 239 ? 15.400 12.828 -17.691 1.00 95.56 239 THR A O 1
ATOM 1848 N N . THR A 1 240 ? 17.019 13.928 -18.813 1.00 97.31 240 THR A N 1
ATOM 1849 C CA . THR A 1 240 ? 16.356 13.886 -20.120 1.00 97.31 240 THR A CA 1
ATOM 1850 C C . THR A 1 240 ? 16.278 12.456 -20.654 1.00 97.31 240 THR A C 1
ATOM 1852 O O . THR A 1 240 ? 15.209 12.053 -21.108 1.00 97.31 240 THR A O 1
ATOM 1855 N N . ALA A 1 241 ? 17.317 11.633 -20.474 1.00 97.31 241 ALA A N 1
ATOM 1856 C CA . ALA A 1 241 ? 17.307 10.212 -20.840 1.00 97.31 241 ALA A CA 1
ATOM 1857 C C . ALA A 1 241 ? 16.214 9.427 -20.121 1.00 97.31 241 ALA A C 1
ATOM 1859 O O . ALA A 1 241 ? 15.474 8.662 -20.741 1.00 97.31 241 ALA A O 1
ATOM 1860 N N . ARG A 1 242 ? 16.073 9.634 -18.806 1.00 96.75 242 ARG A N 1
ATOM 1861 C CA . ARG A 1 242 ? 15.012 9.002 -18.016 1.00 96.75 242 ARG A CA 1
ATOM 1862 C C . ARG A 1 242 ? 13.634 9.427 -18.497 1.00 96.75 242 ARG A C 1
ATOM 1864 O O . ARG A 1 242 ? 12.736 8.595 -18.574 1.00 96.75 242 ARG A O 1
ATOM 1871 N N . THR A 1 243 ? 13.460 10.704 -18.812 1.00 97.19 243 THR A N 1
ATOM 1872 C CA . THR A 1 243 ? 12.181 11.243 -19.284 1.00 97.19 243 THR A CA 1
ATOM 1873 C C . THR A 1 243 ? 11.829 10.694 -20.668 1.00 97.19 243 THR A C 1
ATOM 1875 O O . THR A 1 243 ? 10.713 10.212 -20.856 1.00 97.19 243 THR A O 1
ATOM 1878 N N . ALA A 1 244 ? 12.792 10.661 -21.594 1.00 98.06 244 ALA A N 1
ATOM 1879 C CA . ALA A 1 244 ? 12.635 10.107 -22.937 1.00 98.06 244 ALA A CA 1
ATOM 1880 C C . ALA A 1 244 ? 12.310 8.605 -22.908 1.00 98.06 244 ALA A C 1
ATOM 1882 O O . ALA A 1 244 ? 11.329 8.173 -23.513 1.00 98.06 244 ALA A O 1
ATOM 1883 N N . ALA A 1 245 ? 13.059 7.822 -22.120 1.00 98.12 245 ALA A N 1
ATOM 1884 C CA . ALA A 1 245 ? 12.780 6.402 -21.916 1.00 98.12 245 ALA A CA 1
ATOM 1885 C C . ALA A 1 245 ? 11.356 6.186 -21.397 1.00 98.12 245 ALA A C 1
ATOM 1887 O O . ALA A 1 245 ? 10.614 5.363 -21.920 1.00 98.12 245 ALA A O 1
ATOM 1888 N N . ARG A 1 246 ? 10.949 6.954 -20.379 1.00 97.38 246 ARG A N 1
ATOM 1889 C CA . ARG A 1 246 ? 9.606 6.866 -19.794 1.00 97.38 246 ARG A CA 1
ATOM 1890 C C . ARG A 1 246 ? 8.507 7.222 -20.797 1.00 97.38 246 ARG A C 1
ATOM 1892 O O . ARG A 1 246 ? 7.464 6.576 -20.776 1.00 97.38 246 ARG A O 1
ATOM 1899 N N . GLY A 1 247 ? 8.750 8.192 -21.678 1.00 97.94 247 GLY A N 1
ATOM 1900 C CA . GLY A 1 247 ? 7.848 8.524 -22.781 1.00 97.94 247 GLY A CA 1
ATOM 1901 C C . GLY A 1 247 ? 7.608 7.335 -23.712 1.00 97.94 247 GLY A C 1
ATOM 1902 O O . GLY A 1 247 ? 6.459 6.997 -23.978 1.00 97.94 247 GLY A O 1
ATOM 1903 N N . ALA A 1 248 ? 8.674 6.642 -24.124 1.00 98.12 248 ALA A N 1
ATOM 1904 C CA . ALA A 1 248 ? 8.563 5.441 -24.956 1.00 98.12 248 ALA A CA 1
ATOM 1905 C C . ALA A 1 248 ? 7.873 4.277 -24.218 1.00 98.12 248 ALA A C 1
ATOM 1907 O O . ALA A 1 248 ? 6.951 3.656 -24.742 1.00 98.12 248 ALA A O 1
ATOM 1908 N N . LEU A 1 249 ? 8.250 4.022 -22.958 1.00 98.06 249 LEU A N 1
ATOM 1909 C CA . LEU A 1 249 ? 7.662 2.960 -22.127 1.00 98.06 249 LEU A CA 1
ATOM 1910 C C . LEU A 1 249 ? 6.143 3.136 -21.912 1.00 98.06 249 LEU A C 1
ATOM 1912 O O . LEU A 1 249 ? 5.423 2.151 -21.731 1.00 98.06 249 LEU A O 1
ATOM 1916 N N . ALA A 1 250 ? 5.628 4.368 -21.961 1.00 97.25 250 ALA A N 1
ATOM 1917 C CA . ALA A 1 250 ? 4.201 4.649 -21.800 1.00 97.25 250 ALA A CA 1
ATOM 1918 C C . ALA A 1 250 ? 3.312 4.039 -22.906 1.00 97.25 250 ALA A C 1
ATOM 1920 O O . ALA A 1 250 ? 2.094 3.976 -22.740 1.00 97.25 250 ALA A O 1
ATOM 1921 N N . ALA A 1 251 ? 3.898 3.542 -24.004 1.00 96.06 251 ALA A N 1
ATOM 1922 C CA . ALA A 1 251 ? 3.177 2.822 -25.055 1.00 96.06 251 ALA A CA 1
ATOM 1923 C C . ALA A 1 251 ? 2.635 1.448 -24.609 1.00 96.06 251 ALA A C 1
ATOM 1925 O O . ALA A 1 251 ? 1.700 0.927 -25.224 1.00 96.06 251 ALA A O 1
ATOM 1926 N N . VAL A 1 252 ? 3.213 0.846 -23.562 1.00 96.00 252 VAL A N 1
ATOM 1927 C CA . VAL A 1 252 ? 2.824 -0.479 -23.027 1.00 96.00 252 VAL A CA 1
ATOM 1928 C C . VAL A 1 252 ? 2.420 -0.403 -21.556 1.00 96.00 252 VAL A C 1
ATOM 1930 O O . VAL A 1 252 ? 1.457 -1.053 -21.132 1.00 96.00 252 VAL A O 1
ATOM 1933 N N . TRP A 1 253 ? 3.148 0.389 -20.769 1.00 96.44 253 TRP A N 1
ATOM 1934 C CA . TRP A 1 253 ? 3.004 0.446 -19.317 1.00 96.44 253 TRP A CA 1
ATOM 1935 C C . TRP A 1 253 ? 2.263 1.698 -18.849 1.00 96.44 253 TRP A C 1
ATOM 1937 O O . TRP A 1 253 ? 2.335 2.766 -19.455 1.00 96.44 253 TRP A O 1
ATOM 1947 N N . ARG A 1 254 ? 1.553 1.575 -17.724 1.00 95.75 254 ARG A N 1
ATOM 1948 C CA . ARG A 1 254 ? 0.834 2.695 -17.097 1.00 95.75 254 ARG A CA 1
ATOM 1949 C C . ARG A 1 254 ? 1.808 3.690 -16.442 1.00 95.75 254 ARG A C 1
ATOM 1951 O O . ARG A 1 254 ? 2.931 3.314 -16.103 1.00 95.75 254 ARG A O 1
ATOM 1958 N N . PRO A 1 255 ? 1.400 4.949 -16.188 1.00 95.00 255 PRO A N 1
ATOM 1959 C CA . PRO A 1 255 ? 2.303 5.972 -15.650 1.00 95.00 255 PRO A CA 1
ATOM 1960 C C . PRO A 1 255 ? 3.007 5.609 -14.335 1.00 95.00 255 PRO A C 1
ATOM 1962 O O . PRO A 1 255 ? 4.132 6.044 -14.103 1.00 95.00 255 PRO A O 1
ATOM 1965 N N . ASP A 1 256 ? 2.372 4.832 -13.458 1.00 93.44 256 ASP A N 1
ATOM 1966 C CA . ASP A 1 256 ? 2.968 4.380 -12.197 1.00 93.44 256 ASP A CA 1
ATOM 1967 C C . ASP A 1 256 ? 3.905 3.170 -12.373 1.00 93.44 256 ASP A C 1
ATOM 1969 O O . ASP A 1 256 ? 4.887 3.041 -11.644 1.00 93.44 256 ASP A O 1
ATOM 1973 N N . GLU A 1 257 ? 3.663 2.333 -13.382 1.00 95.88 257 GLU A N 1
ATOM 1974 C CA . GLU A 1 257 ? 4.541 1.231 -13.798 1.00 95.88 257 GLU A CA 1
ATOM 1975 C C . GLU A 1 257 ? 5.809 1.756 -14.481 1.00 95.88 257 GLU A C 1
ATOM 1977 O O . GLU A 1 257 ? 6.911 1.308 -14.179 1.00 95.88 257 GLU A O 1
ATOM 1982 N N . VAL A 1 258 ? 5.676 2.769 -15.340 1.00 96.81 258 VAL A N 1
ATOM 1983 C CA . VAL A 1 258 ? 6.793 3.429 -16.032 1.00 96.81 258 VAL A CA 1
ATOM 1984 C C . VAL A 1 258 ? 7.812 4.018 -15.043 1.00 96.81 258 VAL A C 1
ATOM 1986 O O . VAL A 1 258 ? 9.017 4.020 -15.303 1.00 96.81 258 VAL A O 1
ATOM 1989 N N . ARG A 1 259 ? 7.368 4.462 -13.858 1.00 93.69 259 ARG A N 1
ATOM 1990 C CA . ARG A 1 259 ? 8.266 4.945 -12.792 1.00 93.69 259 ARG A CA 1
ATOM 1991 C C . ARG A 1 259 ? 9.175 3.854 -12.225 1.00 93.69 259 ARG A C 1
ATOM 1993 O O . ARG A 1 259 ? 10.230 4.197 -11.704 1.00 93.69 259 ARG A O 1
ATOM 2000 N N . ALA A 1 260 ? 8.805 2.576 -12.356 1.00 94.56 260 ALA A N 1
ATOM 2001 C CA . ALA A 1 260 ? 9.632 1.443 -11.935 1.00 94.56 260 ALA A CA 1
ATOM 2002 C C . ALA A 1 260 ? 10.922 1.311 -12.753 1.00 94.56 260 ALA A C 1
ATOM 2004 O O . ALA A 1 260 ? 11.887 0.692 -12.292 1.00 94.56 260 ALA A O 1
ATOM 2005 N N . PHE A 1 261 ? 10.924 1.865 -13.969 1.00 96.50 261 PHE A N 1
ATOM 2006 C CA . PHE A 1 261 ? 12.072 1.819 -14.852 1.00 96.50 261 PHE A CA 1
ATOM 2007 C C . PHE A 1 261 ? 13.103 2.880 -14.478 1.00 96.50 261 PHE A C 1
ATOM 2009 O O . PHE A 1 261 ? 12.797 4.055 -14.247 1.00 96.50 261 PHE A O 1
ATOM 2016 N N . ASN A 1 262 ? 14.350 2.432 -14.460 1.00 95.69 262 ASN A N 1
ATOM 2017 C CA . ASN A 1 262 ? 15.541 3.229 -14.263 1.00 95.69 262 ASN A CA 1
ATOM 2018 C C . ASN A 1 262 ? 16.373 3.203 -15.542 1.00 95.69 262 ASN A C 1
ATOM 2020 O O . ASN A 1 262 ? 16.416 2.195 -16.248 1.00 95.69 262 ASN A O 1
ATOM 2024 N N . VAL A 1 263 ? 17.047 4.319 -15.802 1.00 97.00 263 VAL A N 1
ATOM 2025 C CA . VAL A 1 263 ? 18.019 4.462 -16.887 1.00 97.00 263 VAL A CA 1
ATOM 2026 C C . VAL A 1 263 ? 19.390 4.623 -16.257 1.00 97.00 263 VAL A C 1
ATOM 2028 O O . VAL A 1 263 ? 19.550 5.401 -15.313 1.00 97.00 263 VAL A O 1
ATOM 2031 N N . ARG A 1 264 ? 20.362 3.865 -16.754 1.00 96.38 264 ARG A N 1
ATOM 2032 C CA . ARG A 1 264 ? 21.766 3.944 -16.356 1.00 96.38 264 ARG A CA 1
ATOM 2033 C C . ARG A 1 264 ? 22.625 4.019 -17.603 1.00 96.38 264 ARG A C 1
ATOM 2035 O O . ARG A 1 264 ? 22.350 3.325 -18.579 1.00 96.38 264 ARG A O 1
ATOM 2042 N N . ARG A 1 265 ? 23.666 4.839 -17.545 1.00 95.94 265 ARG A N 1
ATOM 2043 C CA . ARG A 1 265 ? 24.688 4.934 -18.579 1.00 95.94 265 ARG A CA 1
ATOM 2044 C C . ARG A 1 265 ? 26.039 4.681 -17.941 1.00 95.94 265 ARG A C 1
ATOM 2046 O O . ARG A 1 265 ? 26.304 5.199 -16.860 1.00 95.94 265 ARG A O 1
ATOM 2053 N N . ALA A 1 266 ? 26.836 3.849 -18.584 1.00 95.75 266 ALA A N 1
ATOM 2054 C CA . ALA A 1 266 ? 28.220 3.608 -18.215 1.00 95.75 266 ALA A CA 1
ATOM 2055 C C . ALA A 1 266 ? 28.991 3.333 -19.502 1.00 95.75 266 ALA A C 1
ATOM 2057 O O . ALA A 1 266 ? 28.499 2.601 -20.369 1.00 95.75 266 ALA A O 1
ATOM 2058 N N . ASP A 1 267 ? 30.164 3.945 -19.628 1.00 90.94 267 ASP A N 1
ATOM 2059 C CA . ASP A 1 267 ? 30.976 3.930 -20.841 1.00 90.94 267 ASP A CA 1
ATOM 2060 C C . ASP A 1 267 ? 30.146 4.357 -22.067 1.00 90.94 267 ASP A C 1
ATOM 2062 O O . ASP A 1 267 ? 29.672 5.485 -22.162 1.00 90.94 267 ASP A O 1
ATOM 2066 N N . ASN A 1 268 ? 29.902 3.407 -22.967 1.00 95.19 268 ASN A N 1
ATOM 2067 C CA . ASN A 1 268 ? 29.146 3.553 -24.201 1.00 95.19 268 ASN A CA 1
ATOM 2068 C C . ASN A 1 268 ? 27.855 2.719 -24.187 1.00 95.19 268 ASN A C 1
ATOM 2070 O O . ASN A 1 268 ? 27.343 2.363 -25.246 1.00 95.19 268 ASN A O 1
ATOM 2074 N N . ILE A 1 269 ? 27.356 2.331 -23.010 1.00 97.50 269 ILE A N 1
ATOM 2075 C CA . ILE A 1 269 ? 26.176 1.476 -22.859 1.00 97.50 269 ILE A CA 1
ATOM 2076 C C . ILE A 1 269 ? 25.073 2.233 -22.129 1.00 97.50 269 ILE A C 1
ATOM 2078 O O . ILE A 1 269 ? 25.264 2.726 -21.019 1.00 97.50 269 ILE A O 1
ATOM 2082 N N . THR A 1 270 ? 23.887 2.260 -22.735 1.00 98.12 270 THR A N 1
ATOM 2083 C CA . THR A 1 270 ? 22.651 2.708 -22.086 1.00 98.12 270 THR A CA 1
ATOM 2084 C C . THR A 1 270 ? 21.824 1.492 -21.688 1.00 98.12 270 THR A C 1
ATOM 2086 O O . THR A 1 270 ? 21.501 0.657 -22.529 1.00 98.12 270 THR A O 1
ATOM 2089 N N . LEU A 1 271 ? 21.479 1.389 -20.407 1.00 97.94 271 LEU A N 1
ATOM 2090 C CA . LEU A 1 271 ? 20.679 0.323 -19.809 1.00 97.94 271 LEU A CA 1
ATOM 2091 C C . LEU A 1 271 ? 19.351 0.896 -19.312 1.00 97.94 271 LEU A C 1
ATOM 2093 O O . LEU A 1 271 ? 19.335 1.801 -18.475 1.00 97.94 271 LEU A O 1
ATOM 2097 N N . VAL A 1 272 ? 18.242 0.310 -19.757 1.00 98.12 272 VAL A N 1
ATOM 2098 C CA . VAL A 1 272 ? 16.907 0.533 -19.190 1.00 98.12 272 VAL A CA 1
ATOM 2099 C C . VAL A 1 272 ? 16.514 -0.721 -18.419 1.00 98.12 272 VAL A C 1
ATOM 2101 O O . VAL A 1 272 ? 16.563 -1.820 -18.970 1.00 98.12 272 VAL A O 1
ATOM 2104 N N . HIS A 1 273 ? 16.139 -0.589 -17.144 1.00 96.88 273 HIS A N 1
ATOM 2105 C CA . HIS A 1 273 ? 15.765 -1.741 -16.320 1.00 96.88 273 HIS A CA 1
ATOM 2106 C C . HIS A 1 273 ? 14.679 -1.440 -15.280 1.00 96.88 273 HIS A C 1
ATOM 2108 O O . HIS A 1 273 ? 14.597 -0.334 -14.754 1.00 96.88 273 HIS A O 1
ATOM 2114 N N . ALA A 1 274 ? 13.891 -2.452 -14.915 1.00 96.25 274 ALA A N 1
ATOM 2115 C CA . ALA A 1 274 ? 12.916 -2.432 -13.827 1.00 96.25 274 ALA A CA 1
ATOM 2116 C C . ALA A 1 274 ? 13.080 -3.665 -12.923 1.00 96.25 274 ALA A C 1
ATOM 2118 O O . ALA A 1 274 ? 13.159 -4.805 -13.391 1.00 96.25 274 ALA A O 1
ATOM 2119 N N . TYR A 1 275 ? 13.102 -3.449 -11.605 1.00 92.69 275 TYR A N 1
ATOM 2120 C CA . TYR A 1 275 ? 13.177 -4.538 -10.627 1.00 92.69 275 TYR A CA 1
ATOM 2121 C C . TYR A 1 275 ? 11.794 -5.133 -10.352 1.00 92.69 275 TYR A C 1
ATOM 2123 O O . TYR A 1 275 ? 10.848 -4.403 -10.067 1.00 92.69 275 TYR A O 1
ATOM 2131 N N . LEU A 1 276 ? 11.699 -6.468 -10.356 1.00 90.44 276 LEU A N 1
ATOM 2132 C CA . LEU A 1 276 ? 10.435 -7.207 -10.189 1.00 90.44 276 LEU A CA 1
ATOM 2133 C C . LEU A 1 276 ? 10.310 -7.986 -8.869 1.00 90.44 276 LEU A C 1
ATOM 2135 O O . LEU A 1 276 ? 9.452 -8.862 -8.735 1.00 90.44 276 LEU A O 1
ATOM 2139 N N . GLY A 1 277 ? 11.206 -7.761 -7.906 1.00 85.00 277 GLY A N 1
ATOM 2140 C CA . GLY A 1 277 ? 11.262 -8.565 -6.680 1.00 85.00 277 GLY A CA 1
ATOM 2141 C C . GLY A 1 277 ? 12.654 -9.126 -6.380 1.00 85.00 277 GLY A C 1
ATOM 2142 O O . GLY A 1 277 ? 13.567 -8.994 -7.179 1.00 85.00 277 GLY A O 1
ATOM 2143 N N . ARG A 1 278 ? 12.838 -9.744 -5.202 1.00 82.06 278 ARG A N 1
ATOM 2144 C CA . ARG A 1 278 ? 14.133 -10.334 -4.787 1.00 82.06 278 ARG A CA 1
ATOM 2145 C C . ARG A 1 278 ? 14.392 -11.684 -5.464 1.00 82.06 278 ARG A C 1
ATOM 2147 O O . ARG A 1 278 ? 15.529 -12.106 -5.577 1.00 82.06 278 ARG A O 1
ATOM 2154 N N . ARG A 1 279 ? 13.321 -12.368 -5.874 1.00 87.19 279 ARG A N 1
ATOM 2155 C CA . ARG A 1 279 ? 13.342 -13.727 -6.441 1.00 87.19 279 ARG A CA 1
ATOM 2156 C C . ARG A 1 279 ? 12.943 -13.769 -7.918 1.00 87.19 279 ARG A C 1
ATOM 2158 O O . ARG A 1 279 ? 12.568 -14.823 -8.417 1.00 87.19 279 ARG A O 1
ATOM 2165 N N . ARG A 1 280 ? 12.899 -12.622 -8.595 1.00 88.50 280 ARG A N 1
ATOM 2166 C CA . ARG A 1 280 ? 12.443 -12.527 -9.985 1.00 88.50 280 ARG A CA 1
ATOM 2167 C C . ARG A 1 280 ? 13.505 -11.805 -10.809 1.00 88.50 280 ARG A C 1
ATOM 2169 O O . ARG A 1 280 ? 14.051 -10.825 -10.299 1.00 88.50 280 ARG A O 1
ATOM 2176 N N . PRO A 1 281 ? 13.798 -12.272 -12.034 1.00 91.81 281 PRO A N 1
ATOM 2177 C CA . PRO A 1 281 ? 14.719 -11.566 -12.910 1.00 91.81 281 PRO A CA 1
ATOM 2178 C C . PRO A 1 281 ? 14.160 -10.163 -13.201 1.00 91.81 281 PRO A C 1
ATOM 2180 O O . PRO A 1 281 ? 12.940 -10.019 -13.341 1.00 91.81 281 PRO A O 1
ATOM 2183 N N . PRO A 1 282 ? 15.007 -9.121 -13.236 1.00 95.25 282 PRO A N 1
ATOM 2184 C CA . PRO A 1 282 ? 14.571 -7.797 -13.658 1.00 95.25 282 PRO A CA 1
ATOM 2185 C C . PRO A 1 282 ? 14.151 -7.827 -15.134 1.00 95.25 282 PRO A C 1
ATOM 2187 O O . PRO A 1 282 ? 14.669 -8.635 -15.905 1.00 95.25 282 PRO A O 1
ATOM 2190 N N . LEU A 1 283 ? 13.250 -6.928 -15.535 1.00 96.44 283 LEU A N 1
ATOM 2191 C CA . LEU A 1 283 ? 13.103 -6.600 -16.956 1.00 96.44 283 LEU A CA 1
ATOM 2192 C C . LEU A 1 283 ? 14.191 -5.608 -17.303 1.00 96.44 283 LEU A C 1
ATOM 2194 O O . LEU A 1 283 ? 14.326 -4.598 -16.616 1.00 96.44 283 LEU A O 1
ATOM 2198 N N . TRP A 1 284 ? 14.968 -5.886 -18.336 1.00 97.69 284 TRP A N 1
ATOM 2199 C CA . TRP A 1 284 ? 16.025 -4.984 -18.744 1.00 97.69 284 TRP A CA 1
ATOM 2200 C C . TRP A 1 284 ? 16.374 -5.174 -20.212 1.00 97.69 284 TRP A C 1
ATOM 2202 O O . TRP A 1 284 ? 16.164 -6.244 -20.779 1.00 97.69 284 TRP A O 1
ATOM 2212 N N . LEU A 1 285 ? 16.919 -4.118 -20.802 1.00 98.12 285 LEU A N 1
ATOM 2213 C CA . LEU A 1 285 ? 17.565 -4.145 -22.102 1.00 98.12 285 LEU A CA 1
ATOM 2214 C C . LEU A 1 285 ? 18.667 -3.089 -22.109 1.00 98.12 285 LEU A C 1
ATOM 2216 O O . LEU A 1 285 ? 18.505 -2.013 -21.527 1.00 98.12 285 LEU A O 1
ATOM 2220 N N . ALA A 1 286 ? 19.783 -3.394 -22.761 1.00 98.19 286 ALA A N 1
ATOM 2221 C CA . ALA A 1 286 ? 20.856 -2.435 -22.959 1.00 98.19 286 ALA A CA 1
ATOM 2222 C C . ALA A 1 286 ? 21.213 -2.288 -24.438 1.00 98.19 286 ALA A C 1
ATOM 2224 O O . ALA A 1 286 ? 20.974 -3.191 -25.240 1.00 98.19 286 ALA A O 1
ATOM 2225 N N . ARG A 1 287 ? 21.794 -1.142 -24.791 1.00 98.31 287 ARG A N 1
ATOM 2226 C CA . ARG A 1 287 ? 22.282 -0.834 -26.138 1.00 98.31 287 ARG A CA 1
ATOM 2227 C C . ARG A 1 287 ? 23.630 -0.133 -26.055 1.00 98.31 287 ARG A C 1
ATOM 2229 O O . ARG A 1 287 ? 23.826 0.727 -25.195 1.00 98.31 287 ARG A O 1
ATOM 2236 N N . ARG A 1 288 ? 24.551 -0.530 -26.929 1.00 97.94 288 ARG A N 1
ATOM 2237 C CA . ARG A 1 288 ? 25.871 0.089 -27.104 1.00 97.94 288 ARG A CA 1
ATOM 2238 C C . ARG A 1 288 ? 25.797 1.326 -28.009 1.00 97.94 288 ARG A C 1
ATOM 2240 O O . ARG A 1 288 ? 24.836 1.509 -28.756 1.00 97.94 288 ARG A O 1
ATOM 2247 N N . ALA A 1 289 ? 26.839 2.158 -27.980 1.00 96.69 289 ALA A N 1
ATOM 2248 C CA . ALA A 1 289 ? 27.009 3.308 -28.875 1.00 96.69 289 ALA A CA 1
ATOM 2249 C C . ALA A 1 289 ? 26.988 2.926 -30.364 1.00 96.69 289 ALA A C 1
ATOM 2251 O O . ALA A 1 289 ? 26.467 3.684 -31.173 1.00 96.69 289 ALA A O 1
ATOM 2252 N N . ASP A 1 290 ? 27.467 1.725 -30.704 1.00 96.69 290 ASP A N 1
ATOM 2253 C CA . ASP A 1 290 ? 27.429 1.149 -32.059 1.00 96.69 290 ASP A CA 1
ATOM 2254 C C . ASP A 1 290 ? 26.015 0.732 -32.522 1.00 96.69 290 ASP A C 1
ATOM 2256 O O . ASP A 1 290 ? 25.820 0.302 -33.656 1.00 96.69 290 ASP A O 1
ATOM 2260 N N . GLY A 1 291 ? 25.015 0.847 -31.644 1.00 96.69 291 GLY A N 1
ATOM 2261 C CA . GLY A 1 291 ? 23.629 0.507 -31.916 1.00 96.69 291 GLY A CA 1
ATOM 2262 C C . GLY A 1 291 ? 23.242 -0.939 -31.598 1.00 96.69 291 GLY A C 1
ATOM 2263 O O . GLY A 1 291 ? 22.042 -1.226 -31.616 1.00 96.69 291 GLY A O 1
ATOM 2264 N N . ARG A 1 292 ? 24.188 -1.824 -31.253 1.00 97.62 292 ARG A N 1
ATOM 2265 C CA . ARG A 1 292 ? 23.924 -3.233 -30.921 1.00 97.62 292 ARG A CA 1
ATOM 2266 C C . ARG A 1 292 ? 23.217 -3.366 -29.571 1.00 97.62 292 ARG A C 1
ATOM 2268 O O . ARG A 1 292 ? 23.635 -2.783 -28.568 1.00 97.62 292 ARG A O 1
ATOM 2275 N N . TYR A 1 293 ? 22.171 -4.190 -29.533 1.00 97.81 293 TYR A N 1
ATOM 2276 C CA . TYR A 1 293 ? 21.477 -4.550 -28.297 1.00 97.81 293 TYR A CA 1
ATOM 2277 C C . TYR A 1 293 ? 22.224 -5.650 -27.534 1.00 97.81 293 TYR A C 1
ATOM 2279 O O . TYR A 1 293 ? 22.706 -6.614 -28.127 1.00 97.81 293 TYR A O 1
ATOM 2287 N N . ILE A 1 294 ? 22.283 -5.504 -26.212 1.00 97.50 294 ILE A N 1
ATOM 2288 C CA . ILE A 1 294 ? 22.809 -6.498 -25.276 1.00 97.50 294 ILE A CA 1
ATOM 2289 C C . ILE A 1 294 ? 21.621 -7.122 -24.544 1.00 97.50 294 ILE A C 1
ATOM 2291 O O . ILE A 1 294 ? 20.885 -6.428 -23.838 1.00 97.50 294 ILE A O 1
ATOM 2295 N N . THR A 1 295 ? 21.454 -8.434 -24.697 1.00 95.88 295 THR A N 1
ATOM 2296 C CA . THR A 1 295 ? 20.402 -9.229 -24.036 1.00 95.88 295 THR A CA 1
ATOM 2297 C C . THR A 1 295 ? 20.966 -10.224 -23.022 1.00 95.88 295 THR A C 1
ATOM 2299 O O . THR A 1 295 ? 20.249 -10.671 -22.127 1.00 95.88 295 THR A O 1
ATOM 2302 N N . LEU A 1 296 ? 22.259 -10.550 -23.121 1.00 96.25 296 LEU A N 1
ATOM 2303 C CA . LEU A 1 296 ? 22.949 -11.445 -22.201 1.00 96.25 296 LEU A CA 1
ATOM 2304 C C . LEU A 1 296 ? 23.582 -10.655 -21.060 1.00 96.25 296 LEU A C 1
ATOM 2306 O O . LEU A 1 296 ? 24.296 -9.674 -21.258 1.00 96.25 296 LEU A O 1
ATOM 2310 N N . ARG A 1 297 ? 23.329 -11.101 -19.831 1.00 95.00 297 ARG A N 1
ATOM 2311 C CA . ARG A 1 297 ? 23.791 -10.406 -18.624 1.00 95.00 297 ARG A CA 1
ATOM 2312 C C . ARG A 1 297 ? 25.318 -10.374 -18.501 1.00 95.00 297 ARG A C 1
ATOM 2314 O O . ARG A 1 297 ? 25.860 -9.417 -17.949 1.00 95.00 297 ARG A O 1
ATOM 2321 N N . ASP A 1 298 ? 25.996 -11.396 -19.011 1.00 96.12 298 ASP A N 1
ATOM 2322 C CA . ASP A 1 298 ? 27.454 -11.520 -18.926 1.00 96.12 298 ASP A CA 1
ATOM 2323 C C . ASP A 1 298 ? 28.197 -10.591 -19.894 1.00 96.12 298 ASP A C 1
ATOM 2325 O O . ASP A 1 298 ? 29.372 -10.302 -19.683 1.00 96.12 298 ASP A O 1
ATOM 2329 N N . GLU A 1 299 ? 27.499 -10.042 -20.891 1.00 95.56 299 GLU A N 1
ATOM 2330 C CA . GLU A 1 299 ? 28.031 -9.026 -21.806 1.00 95.56 299 GLU A CA 1
ATOM 2331 C C . GLU A 1 299 ? 27.975 -7.603 -21.220 1.00 95.56 299 GLU A C 1
ATOM 2333 O O . GLU A 1 299 ? 28.547 -6.673 -21.795 1.00 95.56 299 GLU A O 1
ATOM 2338 N N . LEU A 1 300 ? 27.287 -7.407 -20.086 1.00 96.44 300 LEU A N 1
ATOM 2339 C CA . LEU A 1 300 ? 27.249 -6.117 -19.398 1.00 96.44 300 LEU A CA 1
ATOM 2340 C C . LEU A 1 300 ? 28.548 -5.874 -18.613 1.00 96.44 300 LEU A C 1
ATOM 2342 O O . LEU A 1 300 ? 29.022 -6.801 -17.939 1.00 96.44 300 LEU A O 1
ATOM 2346 N N . PRO A 1 301 ? 29.063 -4.627 -18.593 1.00 95.81 301 PRO A N 1
ATOM 2347 C CA . PRO A 1 301 ? 30.128 -4.213 -17.688 1.00 95.81 301 PRO A CA 1
ATOM 2348 C C . PRO A 1 301 ? 29.813 -4.579 -16.237 1.00 95.81 301 PRO A C 1
ATOM 2350 O O . PRO A 1 301 ? 28.647 -4.572 -15.823 1.00 95.81 301 PRO A O 1
ATOM 2353 N N . ALA A 1 302 ? 30.853 -4.872 -15.453 1.00 95.31 302 ALA A N 1
ATOM 2354 C CA . ALA A 1 302 ? 30.713 -5.297 -14.060 1.00 95.31 302 ALA A CA 1
ATOM 2355 C C . ALA A 1 302 ? 29.865 -4.312 -13.233 1.00 95.31 302 ALA A C 1
ATOM 2357 O O . ALA A 1 302 ? 28.987 -4.746 -12.487 1.00 95.31 302 ALA A O 1
ATOM 2358 N N . GLU A 1 303 ? 30.043 -3.003 -13.448 1.00 94.81 303 GLU A N 1
ATOM 2359 C CA . GLU A 1 303 ? 29.266 -1.961 -12.769 1.00 94.81 303 GLU A CA 1
ATOM 2360 C C . GLU A 1 303 ? 27.757 -2.080 -13.052 1.00 94.81 303 GLU A C 1
ATOM 2362 O O . GLU A 1 303 ? 26.937 -2.105 -12.130 1.00 94.81 303 GLU A O 1
ATOM 2367 N N . LEU A 1 304 ? 27.360 -2.202 -14.325 1.00 95.12 304 LEU A N 1
ATOM 2368 C CA . LEU A 1 304 ? 25.947 -2.334 -14.700 1.00 95.12 304 LEU A CA 1
ATOM 2369 C C . LEU A 1 304 ? 25.357 -3.668 -14.225 1.00 95.12 304 LEU A C 1
ATOM 2371 O O . LEU A 1 304 ? 24.200 -3.723 -13.797 1.00 95.12 304 LEU A O 1
ATOM 2375 N N . ARG A 1 305 ? 26.156 -4.741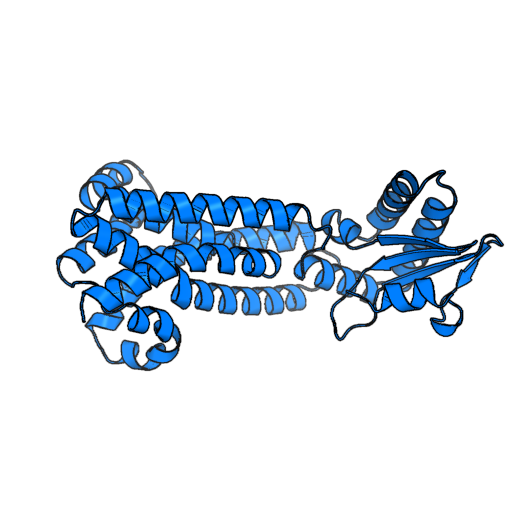 -14.241 1.00 95.44 305 ARG A N 1
ATOM 2376 C CA . ARG A 1 305 ? 25.753 -6.071 -13.767 1.00 95.44 305 ARG A CA 1
ATOM 2377 C C . ARG A 1 305 ? 25.487 -6.097 -12.266 1.00 95.44 305 ARG A C 1
ATOM 2379 O O . ARG A 1 305 ? 24.534 -6.750 -11.835 1.00 95.44 305 ARG A O 1
ATOM 2386 N N . GLU A 1 306 ? 26.314 -5.404 -11.490 1.00 93.31 306 GLU A N 1
ATOM 2387 C CA . GLU A 1 306 ? 26.143 -5.248 -10.049 1.00 93.31 306 GLU A CA 1
ATOM 2388 C C . GLU A 1 306 ? 24.938 -4.363 -9.718 1.00 93.31 306 GLU A C 1
ATOM 2390 O O . GLU A 1 306 ? 24.160 -4.669 -8.814 1.00 93.31 306 GLU A O 1
ATOM 2395 N N . ARG A 1 307 ? 24.710 -3.292 -10.482 1.00 90.38 307 ARG A N 1
ATOM 2396 C CA . ARG A 1 307 ? 23.503 -2.480 -10.300 1.00 90.38 307 ARG A CA 1
ATOM 2397 C C . ARG A 1 307 ? 22.239 -3.281 -10.595 1.00 90.38 307 ARG A C 1
ATOM 2399 O O . ARG A 1 307 ? 21.288 -3.177 -9.834 1.00 90.38 307 ARG A O 1
ATOM 2406 N N . LEU A 1 308 ? 22.226 -4.153 -11.603 1.00 90.94 308 LEU A N 1
ATOM 2407 C CA . LEU A 1 308 ? 21.083 -5.042 -11.854 1.00 90.94 308 LEU A CA 1
ATOM 2408 C C . LEU A 1 308 ? 20.776 -6.011 -10.694 1.00 90.94 308 LEU A C 1
ATOM 2410 O O . LEU A 1 308 ? 19.655 -6.519 -10.629 1.00 90.94 308 LEU A O 1
ATOM 2414 N N . THR A 1 309 ? 21.716 -6.265 -9.774 1.00 86.38 309 THR A N 1
ATOM 2415 C CA . THR A 1 309 ? 21.490 -7.114 -8.587 1.00 86.38 309 THR A CA 1
ATOM 2416 C C . THR A 1 309 ? 21.269 -6.354 -7.292 1.00 86.38 309 THR A C 1
ATOM 2418 O O . THR A 1 309 ? 20.541 -6.854 -6.428 1.00 86.38 309 THR A O 1
ATOM 2421 N N . ARG A 1 310 ? 21.885 -5.181 -7.122 1.00 77.06 310 ARG A N 1
ATOM 2422 C CA . ARG A 1 310 ? 21.742 -4.372 -5.907 1.00 77.06 310 ARG A CA 1
ATOM 2423 C C . ARG A 1 310 ? 20.361 -3.698 -5.870 1.00 77.06 310 ARG A C 1
ATOM 2425 O O . ARG A 1 310 ? 19.913 -3.107 -6.848 1.00 77.06 310 ARG A O 1
ATOM 2432 N N . ARG A 1 311 ? 19.684 -3.840 -4.728 1.00 62.38 311 ARG A N 1
ATOM 2433 C CA . ARG A 1 311 ? 18.371 -3.258 -4.392 1.00 62.38 311 ARG A CA 1
ATOM 2434 C C . ARG A 1 311 ? 18.508 -2.000 -3.543 1.00 62.38 311 ARG A C 1
ATOM 2436 O O . ARG A 1 311 ? 19.477 -1.959 -2.760 1.00 62.38 311 ARG A O 1
#

Foldseek 3Di:
DVVVLLVVLLVQLQVLLLVVQVVCLAFVLPLVVVLLVLLLVLLQCALVNQLVVLCPPPPCSVLRSLLNVLLVLCVVPPDDRLVCQLCVVVCVVVLVPDPSSVVNVVSVVSSSVSSVVVLVVVLVVCCVPAVPDQHDVVLSVVVSVVSVVVSVNSCRNRSVSNSSSSNNCVVVVVVVSSVVSVVSNVVSSVVSNVVVVPPLAQGLVLLSRLVSLCVSDVPVVVVLQLQLQVQLLPDPDQVSSLVSSLVSNVVRGPNSNSSQWHWDDDDQKIKIWGDNDLPDQIDIWMAGVVGDIDPDLVPDDPVVSVVSNDD

Sequence (311 aa):
MWTVDLVLRFVFVIAAPIALVPLAVVVPMGGVLVGVGAATAIALAGSDRWRARTATIPVAGGFLSKLAGLGDYYREHPPKPLIYYIAYPLLAPYWLFVRDARREFLLYRRINAIAFLVMVGAGAYDYIKNWRPEIPFGAFFTSSIASLFLQLLVTMCLVMPIVTTIVRYHTSGHRRALAIMLGISVLLATAMTIFAMRSDRASPSAQIRLRWRAAHDPARTTATLQDAVAAAQAAPDDTTARTAARGALAAVWRPDEVRAFNVRRADNITLVHAYLGRRRPPLWLARRADGRYITLRDELPAELRERLTRR

pLDDT: mean 92.0, std 4.87, range [59.66, 98.44]